Protein AF-A0A212LTV7-F1 (afdb_monomer_lite)

Foldseek 3Di:
DDFPDKDKDWQFQFEDEPVLLVLLVVLLPPLPDKDKKKKWFQDLQQAPPDPPPDGDIDIDDDSVSVNVVQVPHQDTAKMWMWMGDPQFWIWIWIFGLHVLGTIMIMTITDDHVSSVVSRCSNNVSRVVGHDVVLRCCNDPVNLCCLQPVVLLVVLLVVLVVVCVVPPDPVCCPDPCVVVSVVVSVVSSVVRSNVSNVVSSSVCSSVRTSYHYDDD

Structure (mmCIF, N/CA/C/O backbone):
data_AF-A0A212LTV7-F1
#
_entry.id   AF-A0A212LTV7-F1
#
loop_
_atom_site.group_PDB
_atom_site.id
_atom_site.type_symbol
_atom_site.label_atom_id
_atom_site.label_alt_id
_atom_site.label_comp_id
_atom_site.label_asym_id
_atom_site.label_entity_id
_atom_site.label_seq_id
_atom_site.pdbx_PDB_ins_code
_atom_site.Cartn_x
_atom_site.Cartn_y
_atom_site.Cartn_z
_atom_site.occupancy
_atom_site.B_iso_or_equiv
_atom_site.auth_seq_id
_atom_site.auth_comp_id
_atom_site.auth_asym_id
_atom_site.auth_atom_id
_atom_site.pdbx_PDB_model_num
ATOM 1 N N . MET A 1 1 ? -0.668 3.928 32.931 1.00 57.06 1 MET A N 1
ATOM 2 C CA . MET A 1 1 ? -0.602 2.454 32.861 1.00 57.06 1 MET A CA 1
ATOM 3 C C . MET A 1 1 ? 0.515 2.091 31.906 1.00 57.06 1 MET A C 1
ATOM 5 O O . MET A 1 1 ? 0.715 2.824 30.947 1.00 57.06 1 MET A O 1
ATOM 9 N N . GLU A 1 2 ? 1.276 1.044 32.201 1.00 68.75 2 GLU A N 1
ATOM 10 C CA . GLU A 1 2 ? 2.376 0.586 31.347 1.00 68.75 2 GLU A CA 1
ATOM 11 C C . GLU A 1 2 ? 1.817 -0.453 30.363 1.00 68.75 2 GLU A C 1
ATOM 13 O O . GLU A 1 2 ? 1.220 -1.444 30.784 1.00 68.75 2 GLU A O 1
ATOM 18 N N . TYR A 1 3 ? 1.912 -0.190 29.056 1.00 79.19 3 TYR A N 1
ATOM 19 C CA . TYR A 1 3 ? 1.497 -1.144 28.025 1.00 79.19 3 TYR A CA 1
ATOM 20 C C . TYR A 1 3 ? 2.644 -2.115 27.768 1.00 7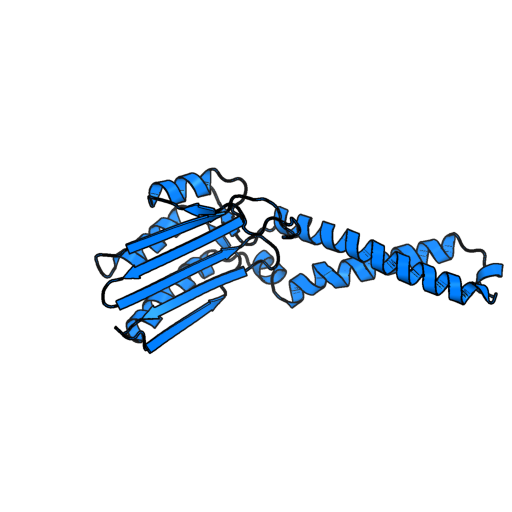9.19 3 TYR A C 1
ATOM 22 O O . TYR A 1 3 ? 3.615 -1.778 27.092 1.00 79.19 3 TYR A O 1
ATOM 30 N N . ASN A 1 4 ? 2.536 -3.312 28.338 1.00 86.38 4 ASN A N 1
ATOM 31 C CA . ASN A 1 4 ? 3.611 -4.304 28.316 1.00 86.38 4 ASN A CA 1
ATOM 32 C C . ASN A 1 4 ? 3.532 -5.250 27.110 1.00 86.38 4 ASN A C 1
ATOM 34 O O . ASN A 1 4 ? 4.498 -5.955 26.824 1.00 86.38 4 ASN A O 1
ATOM 38 N N . HIS A 1 5 ? 2.404 -5.253 26.394 1.00 94.31 5 HIS A N 1
ATOM 39 C CA . HIS A 1 5 ? 2.150 -6.165 25.284 1.00 94.31 5 HIS A CA 1
ATOM 40 C C . HIS A 1 5 ? 1.919 -5.392 23.987 1.00 94.31 5 HIS A C 1
ATOM 42 O O . HIS A 1 5 ? 1.187 -4.399 23.960 1.00 94.31 5 HIS A O 1
ATOM 48 N N . ILE A 1 6 ? 2.554 -5.858 22.911 1.00 95.62 6 ILE A N 1
ATOM 49 C CA . ILE A 1 6 ? 2.447 -5.282 21.573 1.00 95.62 6 ILE A CA 1
ATOM 50 C C . ILE A 1 6 ? 2.386 -6.384 20.523 1.00 95.62 6 ILE A C 1
ATOM 52 O O . ILE A 1 6 ? 3.284 -7.217 20.441 1.00 95.62 6 ILE A O 1
ATOM 56 N N . GLU A 1 7 ? 1.382 -6.302 19.661 1.00 96.62 7 GLU A N 1
ATOM 57 C CA . GLU A 1 7 ? 1.300 -7.074 18.428 1.00 96.62 7 GLU A CA 1
ATOM 58 C C . GLU A 1 7 ? 1.331 -6.142 17.220 1.00 96.62 7 GLU A C 1
ATOM 60 O O . GLU A 1 7 ? 0.745 -5.054 17.218 1.00 96.62 7 GLU A O 1
ATOM 65 N N . GLN A 1 8 ? 2.053 -6.539 16.172 1.00 96.44 8 GLN A N 1
ATOM 66 C CA . GLN A 1 8 ? 2.158 -5.734 14.957 1.00 96.44 8 GLN A CA 1
ATOM 67 C C . GLN A 1 8 ? 2.328 -6.580 13.702 1.00 96.44 8 GLN A C 1
ATOM 69 O O . GLN A 1 8 ? 3.083 -7.548 13.661 1.00 96.44 8 GLN A O 1
ATOM 74 N N . SER A 1 9 ? 1.687 -6.153 12.616 1.00 95.81 9 SER A N 1
ATOM 75 C CA . SER A 1 9 ? 1.820 -6.816 11.320 1.00 95.81 9 SER A CA 1
ATOM 76 C C . SER A 1 9 ? 1.577 -5.872 10.152 1.00 95.81 9 SER A C 1
ATOM 78 O O . SER A 1 9 ? 1.102 -4.741 10.294 1.00 95.81 9 SER A O 1
ATOM 80 N N . ARG A 1 10 ? 1.947 -6.347 8.962 1.00 94.06 10 ARG A N 1
ATOM 81 C CA . ARG A 1 10 ? 1.624 -5.689 7.702 1.00 94.06 10 ARG A CA 1
ATOM 82 C C . ARG A 1 10 ? 0.218 -6.085 7.278 1.00 94.06 10 ARG A C 1
ATOM 84 O O . ARG A 1 10 ? -0.087 -7.264 7.124 1.00 94.06 10 ARG A O 1
ATOM 91 N N . ILE A 1 11 ? -0.603 -5.084 7.009 1.00 95.44 11 ILE A N 1
ATOM 92 C CA . ILE A 1 11 ? -1.903 -5.273 6.366 1.00 95.44 11 ILE A CA 1
ATOM 93 C C . ILE A 1 11 ? -1.656 -5.560 4.872 1.00 95.44 11 ILE A C 1
ATOM 95 O O . ILE A 1 11 ? -0.702 -5.023 4.321 1.00 95.44 11 ILE A O 1
ATOM 99 N N . PRO A 1 12 ? -2.419 -6.429 4.186 1.00 95.12 12 PRO A N 1
ATOM 100 C CA . PRO A 1 12 ? -2.305 -6.588 2.734 1.00 95.12 12 PRO A CA 1
ATOM 101 C C . PRO A 1 12 ? -2.915 -5.409 1.959 1.00 95.12 12 PRO A C 1
ATOM 103 O O . PRO A 1 12 ? -3.731 -4.660 2.483 1.00 95.12 12 PRO A O 1
ATOM 106 N N . ALA A 1 13 ? -2.605 -5.301 0.663 1.00 94.94 13 ALA A N 1
ATOM 107 C CA . ALA A 1 13 ? -3.358 -4.404 -0.214 1.00 94.94 13 ALA A CA 1
ATOM 108 C C . ALA A 1 13 ? -4.827 -4.861 -0.267 1.00 94.94 13 ALA A C 1
ATOM 110 O O . ALA A 1 13 ? -5.097 -6.048 -0.493 1.00 94.94 13 ALA A O 1
ATOM 111 N N . CYS A 1 14 ? -5.776 -3.949 -0.067 1.00 94.06 14 CYS A N 1
ATOM 112 C CA . CYS A 1 14 ? -7.181 -4.292 0.148 1.00 94.06 14 CYS A CA 1
ATOM 113 C C . CYS A 1 14 ? -8.150 -3.239 -0.399 1.00 94.06 14 CYS A C 1
ATOM 115 O O . CYS A 1 14 ? -7.796 -2.090 -0.662 1.00 94.06 14 CYS A O 1
ATOM 117 N N . THR A 1 15 ? -9.413 -3.630 -0.553 1.00 92.75 15 THR A N 1
ATOM 118 C CA . THR A 1 15 ? -10.505 -2.683 -0.815 1.00 92.75 15 THR A CA 1
ATOM 119 C C . THR A 1 15 ? -11.121 -2.191 0.483 1.00 92.75 15 THR A C 1
ATOM 121 O O . THR A 1 15 ? -11.334 -2.972 1.408 1.00 92.75 15 THR A O 1
ATOM 124 N N . LEU A 1 16 ? -11.433 -0.902 0.521 1.00 93.31 16 LEU A N 1
ATOM 125 C CA . LEU A 1 16 ? -12.172 -0.263 1.599 1.00 93.31 16 LEU A CA 1
ATOM 126 C C . LEU A 1 16 ? -13.629 -0.115 1.160 1.00 93.31 16 LEU A C 1
ATOM 128 O O . LEU A 1 16 ? -13.894 0.274 0.027 1.00 93.31 16 LEU A O 1
ATOM 132 N N . ASP A 1 17 ? -14.572 -0.441 2.032 1.00 93.38 17 ASP A N 1
ATOM 133 C CA . ASP A 1 17 ? -16.004 -0.279 1.782 1.00 93.38 17 ASP A CA 1
ATOM 134 C C . ASP A 1 17 ? -16.722 0.060 3.092 1.00 93.38 17 ASP A C 1
ATOM 136 O O . ASP A 1 17 ? -16.145 -0.043 4.176 1.00 93.38 17 ASP A O 1
ATOM 140 N N . THR A 1 18 ? -17.994 0.457 3.015 1.00 93.44 18 THR A N 1
ATOM 141 C CA . THR A 1 18 ? -18.774 0.794 4.215 1.00 93.44 18 THR A CA 1
ATOM 142 C C . THR A 1 18 ? -18.833 -0.369 5.201 1.00 93.44 18 THR A C 1
ATOM 144 O O . THR A 1 18 ? -18.668 -0.152 6.395 1.00 93.44 18 THR A O 1
ATOM 147 N N . GLN A 1 19 ? -18.971 -1.607 4.723 1.00 94.12 19 GLN A N 1
ATOM 148 C CA . GLN A 1 19 ? -19.019 -2.780 5.593 1.00 94.12 19 GLN A CA 1
ATOM 149 C C . GLN A 1 19 ? -17.701 -2.983 6.365 1.00 94.12 19 GLN A C 1
ATOM 151 O O . GLN A 1 19 ? -17.716 -3.578 7.439 1.00 94.12 19 GLN A O 1
ATOM 156 N N . LEU A 1 20 ? -16.547 -2.545 5.845 1.00 94.69 20 LEU A N 1
ATOM 157 C CA . LEU A 1 20 ? -15.255 -2.636 6.533 1.00 94.69 20 LEU A CA 1
ATOM 158 C C . LEU A 1 20 ? -15.278 -1.719 7.736 1.00 94.69 20 LEU A C 1
ATOM 160 O O . LEU A 1 20 ? -15.023 -2.179 8.840 1.00 94.69 20 LEU A O 1
ATOM 164 N N . PHE A 1 21 ? -15.644 -0.459 7.514 1.00 94.44 21 PHE A N 1
ATOM 165 C CA . PHE A 1 21 ? -15.733 0.535 8.573 1.00 94.44 21 PHE A CA 1
ATOM 166 C C . PHE A 1 21 ? -16.815 0.172 9.594 1.00 94.44 21 PHE A C 1
ATOM 168 O O . PHE A 1 21 ? -16.566 0.249 10.788 1.00 94.44 21 PHE A O 1
ATOM 175 N N . THR A 1 22 ? -17.975 -0.334 9.175 1.00 94.62 22 THR A N 1
ATOM 176 C CA . THR A 1 22 ? -18.989 -0.820 10.126 1.00 94.62 22 THR A CA 1
ATOM 177 C C . THR A 1 22 ? -18.465 -1.974 10.985 1.00 94.62 22 THR A C 1
ATOM 179 O O . THR A 1 22 ? -18.698 -1.992 12.190 1.00 94.62 22 THR A O 1
ATOM 182 N N . LYS A 1 23 ? -17.724 -2.925 10.400 1.00 95.88 23 LYS A N 1
ATOM 183 C CA . LYS A 1 23 ? -17.132 -4.033 11.165 1.00 95.88 23 LYS A CA 1
ATOM 184 C C . LYS A 1 23 ? -15.997 -3.571 12.081 1.00 95.88 23 LYS A C 1
ATOM 186 O O . LYS A 1 23 ? -15.938 -4.023 13.216 1.00 95.88 23 LYS A O 1
ATOM 191 N N . LEU A 1 24 ? -15.142 -2.656 11.629 1.00 95.31 24 LEU A N 1
ATOM 192 C CA . LEU A 1 24 ? -14.103 -2.059 12.472 1.00 95.31 24 LEU A CA 1
ATOM 193 C C . LEU A 1 24 ? -14.720 -1.349 1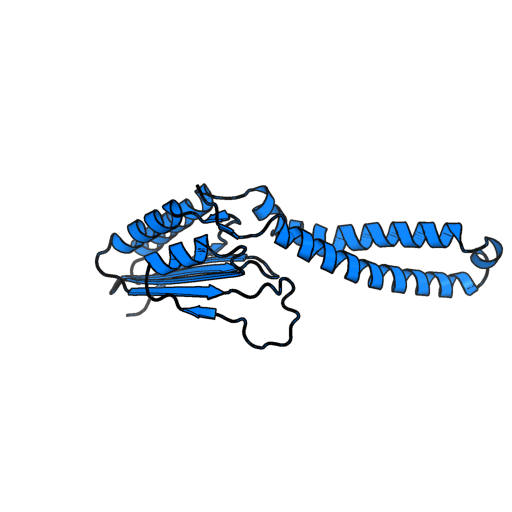3.678 1.00 95.31 24 LEU A C 1
ATOM 195 O O . LEU A 1 24 ? -14.333 -1.631 14.803 1.00 95.31 24 LEU A O 1
ATOM 199 N N . TRP A 1 25 ? -15.750 -0.530 13.452 1.00 95.06 25 TRP A N 1
ATOM 200 C CA . TRP A 1 25 ? -16.503 0.102 14.533 1.00 95.06 25 TRP A CA 1
ATOM 201 C C . TRP A 1 25 ? -17.048 -0.926 15.523 1.00 95.06 25 TRP A C 1
ATOM 203 O O . TRP A 1 25 ? -16.879 -0.765 16.726 1.00 95.06 25 TRP A O 1
ATOM 213 N N . SER A 1 26 ? -17.636 -2.020 15.018 1.00 95.00 26 SER A N 1
ATOM 214 C CA . SER A 1 26 ? -18.139 -3.082 15.889 1.00 95.00 26 SER A CA 1
ATOM 215 C C . SER A 1 26 ? -17.038 -3.698 16.752 1.00 95.00 26 SER A C 1
ATOM 217 O O . SER A 1 26 ? -17.280 -3.890 17.934 1.00 95.00 26 SER A O 1
ATOM 219 N N . VAL A 1 27 ? -15.835 -3.927 16.206 1.00 94.50 27 VAL A N 1
ATOM 220 C CA . VAL A 1 27 ? -14.673 -4.431 16.961 1.00 94.50 27 VAL A CA 1
ATOM 221 C C . VAL A 1 27 ? -14.264 -3.441 18.051 1.00 94.50 27 VAL A C 1
ATOM 223 O O . VAL A 1 27 ? -14.086 -3.849 19.192 1.00 94.50 27 VAL A O 1
ATOM 226 N N . PHE A 1 28 ? -14.175 -2.147 17.737 1.00 93.44 28 PHE A N 1
ATOM 227 C CA . PHE A 1 28 ? -13.774 -1.126 18.712 1.00 93.44 28 PHE A CA 1
ATOM 228 C C . PHE A 1 28 ? -14.797 -0.939 19.836 1.00 93.44 28 PHE A C 1
ATOM 230 O O . PHE A 1 28 ? -14.418 -0.725 20.979 1.00 93.44 28 PHE A O 1
ATOM 237 N N . SER A 1 29 ? -16.088 -1.079 19.526 1.00 93.25 29 SER A N 1
ATOM 238 C CA . SER A 1 29 ? -17.177 -0.907 20.496 1.00 93.25 29 SER A CA 1
ATOM 239 C C . SER A 1 29 ? -17.400 -2.091 21.443 1.00 93.25 29 SER A C 1
ATOM 241 O O . SER A 1 29 ? -18.223 -1.993 22.348 1.00 93.25 29 SER A O 1
ATOM 243 N N . GLN A 1 30 ? -16.724 -3.228 21.234 1.00 92.19 30 GLN A N 1
ATOM 244 C CA . GLN A 1 30 ? -16.964 -4.439 22.030 1.00 92.19 30 GLN A CA 1
ATOM 245 C C . GLN A 1 30 ? -16.632 -4.261 23.518 1.00 92.19 30 GLN A C 1
ATOM 247 O O . GLN A 1 30 ? -17.259 -4.909 24.352 1.00 92.19 30 GLN A O 1
ATOM 252 N N . ASP A 1 31 ? -15.680 -3.384 23.843 1.00 89.19 31 ASP A N 1
ATOM 253 C CA . ASP A 1 31 ? -15.193 -3.167 25.212 1.00 89.19 31 ASP A CA 1
ATOM 254 C C . ASP A 1 31 ? -15.837 -1.945 25.897 1.00 89.19 31 ASP A C 1
ATOM 256 O O . ASP A 1 31 ? -15.389 -1.520 26.959 1.00 89.19 31 ASP A O 1
ATOM 260 N N . GLY A 1 32 ? -16.903 -1.389 25.310 1.00 90.19 32 GLY A N 1
ATOM 261 C CA . GLY A 1 32 ? -17.614 -0.224 25.835 1.00 90.19 32 GLY A CA 1
ATOM 262 C C . GLY A 1 32 ? -17.149 1.086 25.203 1.00 90.19 32 GLY A C 1
ATOM 263 O O . GLY A 1 32 ? -17.108 1.207 23.977 1.00 90.19 32 GLY A O 1
ATOM 264 N N . ASP A 1 33 ? -16.861 2.080 26.042 1.00 90.69 33 ASP A N 1
ATOM 265 C CA . ASP A 1 33 ? -16.466 3.412 25.590 1.00 90.69 33 ASP A CA 1
ATOM 266 C C . ASP A 1 33 ? -15.042 3.400 25.022 1.00 90.69 33 ASP A C 1
ATOM 268 O O . ASP A 1 33 ? -14.134 2.784 25.575 1.00 90.69 33 ASP A O 1
ATOM 272 N N . PHE A 1 34 ? -14.833 4.122 23.924 1.00 94.06 34 PHE A N 1
ATOM 273 C CA . PHE A 1 34 ? -13.521 4.288 23.308 1.00 94.06 34 PHE A CA 1
ATOM 274 C C . PHE A 1 34 ? -13.381 5.684 22.708 1.00 94.06 34 PHE A C 1
ATOM 276 O O . PHE A 1 34 ? -14.353 6.309 22.277 1.00 94.06 34 PHE A O 1
ATOM 283 N N . LEU A 1 35 ? -12.143 6.161 22.648 1.00 94.00 35 LEU A N 1
ATOM 284 C CA . LEU A 1 35 ? -11.774 7.347 21.891 1.00 94.00 35 LEU A CA 1
ATOM 285 C C . LEU A 1 35 ? -11.171 6.905 20.567 1.00 94.00 35 LEU A C 1
ATOM 287 O O . LEU A 1 35 ? -10.451 5.912 20.494 1.00 94.00 35 LEU A O 1
ATOM 291 N N . TRP A 1 36 ? -11.448 7.640 19.500 1.00 95.44 36 TRP A N 1
ATOM 292 C CA . TRP A 1 36 ? -10.828 7.371 18.214 1.00 95.44 36 TRP A CA 1
ATOM 293 C C . TRP A 1 36 ? -10.468 8.668 17.508 1.00 95.44 36 TRP A C 1
ATOM 295 O O . TRP A 1 36 ? -11.065 9.721 17.724 1.00 95.44 36 TRP A O 1
ATOM 305 N N . HIS A 1 37 ? -9.464 8.569 16.654 1.00 95.25 37 HIS A N 1
ATOM 306 C CA . HIS A 1 37 ? -8.967 9.647 15.830 1.00 95.25 37 HIS A CA 1
ATOM 307 C C . HIS A 1 37 ? -8.628 9.076 14.461 1.00 95.25 37 HIS A C 1
ATOM 309 O O . HIS A 1 37 ? -7.912 8.076 14.368 1.00 95.25 37 HIS A O 1
ATOM 315 N N . ALA A 1 38 ? -9.119 9.704 13.394 1.00 95.50 38 ALA A N 1
ATOM 316 C CA . ALA A 1 38 ? -8.707 9.346 12.047 1.00 95.50 38 ALA A CA 1
ATOM 317 C C . ALA A 1 38 ? -8.184 10.546 11.280 1.00 95.50 38 ALA A C 1
ATOM 319 O O . ALA A 1 38 ? -8.672 11.670 11.408 1.00 95.50 38 ALA A O 1
ATOM 320 N N . THR A 1 39 ? -7.220 10.254 10.419 1.00 93.50 39 THR A N 1
ATOM 321 C CA . THR A 1 39 ? -6.687 11.200 9.461 1.00 93.50 39 THR A CA 1
ATOM 322 C C . THR A 1 39 ? -6.671 10.601 8.067 1.00 93.50 39 THR A C 1
ATOM 324 O O . THR A 1 39 ? -6.410 9.408 7.879 1.00 93.50 39 THR A O 1
ATOM 327 N N . ILE A 1 40 ? -6.961 11.435 7.073 1.00 90.75 40 ILE A N 1
ATOM 328 C CA . ILE A 1 40 ? -6.965 11.053 5.664 1.00 90.75 40 ILE A CA 1
ATOM 329 C C . ILE A 1 40 ? -6.106 12.030 4.863 1.00 90.75 40 ILE A C 1
ATOM 331 O O . ILE A 1 40 ? -6.127 13.233 5.111 1.00 90.75 40 ILE A O 1
ATOM 335 N N . GLY A 1 41 ? -5.296 11.515 3.939 1.00 86.75 41 GLY A N 1
ATOM 336 C CA . GLY A 1 41 ? -4.471 12.342 3.055 1.00 86.75 41 GLY A CA 1
ATOM 337 C C . GLY A 1 41 ? -5.017 12.386 1.636 1.00 86.75 41 GLY A C 1
ATOM 338 O O . GLY A 1 41 ? -5.474 11.362 1.120 1.00 86.75 41 GLY A O 1
ATOM 339 N N . GLU A 1 42 ? -4.934 13.574 1.034 1.00 77.06 42 GLU A N 1
ATOM 340 C CA . GLU A 1 42 ? -5.645 13.942 -0.200 1.00 77.06 42 GLU A CA 1
ATOM 341 C C . GLU A 1 42 ? -4.715 14.355 -1.375 1.00 77.06 42 GLU A C 1
ATOM 343 O O . GLU A 1 42 ? -5.209 14.848 -2.388 1.00 77.06 42 GLU A O 1
ATOM 348 N N . ASN A 1 43 ? -3.384 14.200 -1.257 1.00 71.69 43 ASN A N 1
ATOM 349 C CA . ASN A 1 43 ? -2.405 14.647 -2.268 1.00 71.69 43 ASN A CA 1
ATOM 350 C C . ASN A 1 43 ? -1.788 13.522 -3.133 1.00 71.69 43 ASN A C 1
ATOM 352 O O . ASN A 1 43 ? -0.999 12.700 -2.648 1.00 71.69 43 ASN A O 1
ATOM 356 N N . ASP A 1 44 ? -2.034 13.614 -4.443 1.00 70.31 44 ASP A N 1
ATOM 357 C CA . ASP A 1 44 ? -1.722 12.639 -5.501 1.00 70.31 44 ASP A CA 1
ATOM 358 C C . ASP A 1 44 ? -0.230 12.581 -5.915 1.00 70.31 44 ASP A C 1
ATOM 360 O O . ASP A 1 44 ? 0.116 12.019 -6.955 1.00 70.31 44 ASP A O 1
ATOM 364 N N . ASP A 1 45 ? 0.705 13.131 -5.125 1.00 75.94 45 ASP A N 1
ATOM 365 C CA . ASP A 1 45 ? 2.135 12.898 -5.374 1.00 75.94 45 ASP A CA 1
ATOM 366 C C . ASP A 1 45 ? 2.507 11.449 -5.027 1.00 75.94 45 ASP A C 1
ATOM 368 O O . ASP A 1 45 ? 2.875 11.106 -3.903 1.00 75.94 45 ASP A O 1
ATOM 372 N N . LEU A 1 46 ? 2.427 10.563 -6.011 1.00 77.88 46 LEU A N 1
ATOM 373 C CA . LEU A 1 46 ? 2.652 9.128 -5.825 1.00 77.88 46 LEU A CA 1
ATOM 374 C C . LEU A 1 46 ? 4.107 8.772 -5.559 1.00 77.88 46 LEU A C 1
ATOM 376 O O . LEU A 1 46 ? 4.389 7.774 -4.890 1.00 77.88 46 LEU A O 1
ATOM 380 N N . LEU A 1 47 ? 5.020 9.580 -6.094 1.00 75.12 47 LEU A N 1
ATOM 381 C CA . LEU A 1 47 ? 6.454 9.355 -5.990 1.00 75.12 47 LEU A CA 1
ATOM 382 C C . LEU A 1 47 ? 7.044 9.995 -4.730 1.00 75.12 47 LEU A C 1
ATOM 384 O O . LEU A 1 47 ? 8.172 9.656 -4.384 1.00 75.12 47 LEU A O 1
ATOM 388 N N . GLY A 1 48 ? 6.298 10.878 -4.054 1.00 63.78 48 GLY A N 1
ATOM 389 C CA . GLY A 1 48 ? 6.771 11.597 -2.869 1.00 63.78 48 GLY A CA 1
ATOM 390 C C . GLY A 1 48 ? 7.973 12.484 -3.177 1.00 63.78 48 GLY A C 1
ATOM 391 O O . GLY A 1 48 ? 8.895 12.558 -2.372 1.00 63.78 48 GLY A O 1
ATOM 392 N N . LYS A 1 49 ? 8.001 13.065 -4.381 1.00 57.72 49 LYS A N 1
ATOM 393 C CA . LYS A 1 49 ? 9.119 13.867 -4.892 1.00 57.72 49 LYS A CA 1
ATOM 394 C C . LYS A 1 49 ? 8.881 15.370 -4.802 1.00 57.72 49 LYS A C 1
ATOM 396 O O . LYS A 1 49 ? 9.793 16.118 -5.140 1.00 57.72 49 LYS A O 1
ATOM 401 N N . GLN A 1 50 ? 7.700 15.828 -4.395 1.00 55.41 50 GLN A N 1
ATOM 402 C CA . GLN A 1 50 ? 7.499 17.243 -4.118 1.00 55.41 50 GLN A CA 1
ATOM 403 C C . GLN A 1 50 ? 8.075 17.601 -2.747 1.00 55.41 50 GLN A C 1
ATOM 405 O O . GLN A 1 50 ? 7.801 16.942 -1.751 1.00 55.41 50 GLN A O 1
ATOM 410 N N . GLU A 1 51 ? 8.862 18.677 -2.734 1.00 50.06 51 GLU A N 1
ATOM 411 C CA . GLU A 1 51 ? 9.587 19.295 -1.610 1.00 50.06 51 GLU A CA 1
ATOM 412 C C . GLU A 1 51 ? 8.682 19.813 -0.469 1.00 50.06 51 GLU A C 1
ATOM 414 O O . GLU A 1 51 ? 9.130 20.576 0.381 1.00 50.06 51 GLU A O 1
ATOM 419 N N . GLN A 1 52 ? 7.400 19.440 -0.437 1.00 54.16 52 GLN A N 1
ATOM 420 C CA . GLN A 1 52 ? 6.495 19.806 0.647 1.00 54.16 52 GLN A CA 1
ATOM 421 C C . GLN A 1 52 ? 6.752 18.883 1.840 1.00 54.16 52 GLN A C 1
ATOM 423 O O . GLN A 1 52 ? 6.482 17.684 1.778 1.00 54.16 52 GLN A O 1
ATOM 428 N N . GLU A 1 53 ? 7.287 19.464 2.915 1.00 57.16 53 GLU A N 1
ATOM 429 C CA . GLU A 1 53 ? 7.699 18.766 4.139 1.00 57.16 53 GLU A CA 1
ATOM 430 C C . GLU A 1 53 ? 6.563 17.968 4.804 1.00 57.16 53 GLU A C 1
ATOM 432 O O . GLU A 1 53 ? 6.846 16.986 5.486 1.00 57.16 53 GLU A O 1
ATOM 437 N N . GLU A 1 54 ? 5.287 18.280 4.536 1.00 64.56 54 GLU A N 1
ATOM 438 C CA . GLU A 1 54 ? 4.142 17.498 5.017 1.00 64.56 54 GLU A CA 1
ATOM 439 C C . GLU A 1 54 ? 3.016 17.430 3.968 1.00 64.56 54 GLU A C 1
ATOM 441 O O . GLU A 1 54 ? 2.573 18.443 3.423 1.00 64.56 54 GLU A O 1
ATOM 446 N N . ARG A 1 55 ? 2.526 16.215 3.667 1.00 73.00 55 ARG A N 1
ATOM 447 C CA . ARG A 1 55 ? 1.343 16.024 2.806 1.00 73.00 55 ARG A CA 1
ATOM 448 C C . ARG A 1 55 ? 0.112 16.594 3.515 1.00 73.00 55 ARG A C 1
ATOM 450 O O . ARG A 1 55 ? -0.009 16.360 4.712 1.00 73.00 55 ARG A O 1
ATOM 457 N N . PRO A 1 56 ? -0.839 17.242 2.817 1.00 78.56 56 PRO A N 1
ATOM 458 C CA . PRO A 1 56 ? -2.057 17.725 3.453 1.00 78.56 56 PRO A CA 1
ATOM 459 C C . PRO A 1 56 ? -2.820 16.552 4.068 1.00 78.56 56 PRO A C 1
ATOM 461 O O . PRO A 1 56 ? -3.132 15.557 3.402 1.00 78.56 56 PRO A O 1
ATOM 464 N N . ILE A 1 57 ? -3.081 16.683 5.363 1.00 85.31 57 ILE A N 1
ATOM 465 C CA . ILE A 1 57 ? -3.813 15.720 6.169 1.00 85.31 57 ILE A CA 1
ATOM 466 C C . ILE A 1 57 ? -5.084 16.401 6.648 1.00 85.31 57 ILE A C 1
ATOM 468 O O . ILE A 1 57 ? -5.038 17.497 7.205 1.00 85.31 5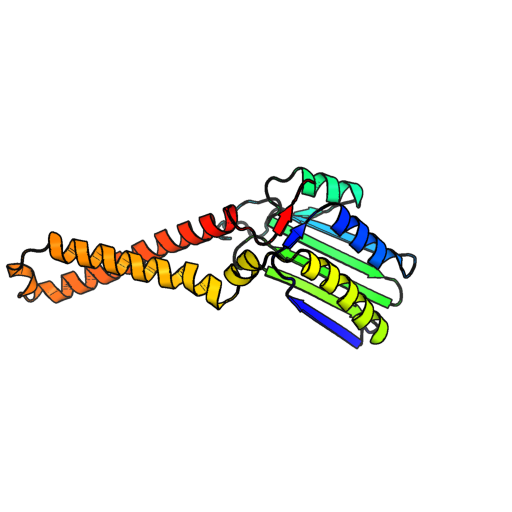7 ILE A O 1
ATOM 472 N N . ARG A 1 58 ? -6.216 15.735 6.459 1.00 89.19 58 ARG A N 1
ATOM 473 C CA . ARG A 1 58 ? -7.485 16.126 7.053 1.00 89.19 58 ARG A CA 1
ATOM 474 C C . ARG A 1 58 ? -7.766 15.237 8.255 1.00 89.19 58 ARG A C 1
ATOM 476 O O . ARG A 1 58 ? -7.843 14.014 8.120 1.00 89.19 58 ARG A O 1
ATOM 483 N N . THR A 1 59 ? -7.936 15.859 9.413 1.00 92.12 59 THR A N 1
ATOM 484 C CA . THR A 1 59 ? -8.503 15.204 10.595 1.00 92.12 59 THR A CA 1
ATOM 485 C C . THR A 1 59 ? -9.996 15.005 10.388 1.00 92.12 59 THR A C 1
ATOM 487 O O . THR A 1 59 ? -10.674 15.894 9.878 1.00 92.12 59 THR A O 1
ATOM 490 N N . ILE A 1 60 ? -10.494 13.833 10.764 1.00 93.25 60 ILE A N 1
ATOM 491 C CA . ILE A 1 60 ? -11.905 13.484 10.658 1.00 93.25 60 ILE A CA 1
ATOM 492 C C . ILE A 1 60 ? -12.568 13.600 12.028 1.00 93.25 60 ILE A C 1
ATOM 494 O O . ILE A 1 60 ? -12.045 13.080 13.013 1.00 93.25 60 ILE A O 1
ATOM 498 N N . GLU A 1 61 ? -13.724 14.259 12.074 1.00 88.31 61 GLU A N 1
ATOM 499 C CA . GLU A 1 61 ? -14.437 14.576 13.315 1.00 88.31 61 GLU A CA 1
ATOM 500 C C . GLU A 1 61 ? -15.527 13.546 13.648 1.00 88.31 61 GLU A C 1
ATOM 502 O O . GLU A 1 61 ? -15.920 13.411 14.805 1.00 88.31 61 GLU A O 1
ATOM 507 N N . SER A 1 62 ? -16.019 12.794 12.655 1.00 92.88 62 SER A N 1
ATOM 508 C CA . SER A 1 62 ? -17.050 11.762 12.854 1.00 92.88 62 SER A CA 1
ATOM 509 C C . SER A 1 62 ? -16.867 10.530 11.964 1.00 92.88 62 SER A C 1
ATOM 511 O O . SER A 1 62 ? -16.249 10.577 10.897 1.00 92.88 62 SER A O 1
ATOM 513 N N . TRP A 1 63 ? -17.419 9.392 12.389 1.00 92.56 63 TRP A N 1
ATOM 514 C CA . TRP A 1 63 ? -17.278 8.132 11.654 1.00 92.56 63 TRP A CA 1
ATOM 515 C C . TRP A 1 63 ? -18.031 8.174 10.318 1.00 92.56 63 TRP A C 1
ATOM 517 O O . TRP A 1 63 ? -17.573 7.661 9.293 1.00 92.56 63 TRP A O 1
ATOM 527 N N . GLU A 1 64 ? -19.174 8.854 10.306 1.00 93.31 64 GLU A N 1
ATOM 528 C CA . GLU A 1 64 ? -19.972 9.123 9.118 1.00 93.31 64 GLU A CA 1
ATOM 529 C C . GLU A 1 64 ? -19.204 10.001 8.129 1.00 93.31 64 GLU A C 1
ATOM 531 O O . GLU A 1 64 ? -19.218 9.725 6.926 1.00 93.31 64 GLU A O 1
ATOM 536 N N . GLU A 1 65 ? -18.495 11.022 8.625 1.00 93.00 65 GLU A N 1
ATOM 537 C CA . GLU A 1 65 ? -17.619 11.854 7.804 1.00 93.00 65 GLU A CA 1
ATOM 538 C C . GLU A 1 65 ? -16.489 11.025 7.189 1.00 93.00 65 GLU A C 1
ATOM 540 O O . GLU A 1 65 ? -16.269 11.138 5.984 1.00 93.00 65 GLU A O 1
ATOM 545 N N . LEU A 1 66 ? -15.836 10.136 7.951 1.00 92.06 66 LEU A N 1
ATOM 546 C CA . LEU A 1 66 ? -14.773 9.263 7.431 1.00 92.06 66 LEU A CA 1
ATOM 547 C C . LEU A 1 66 ? -15.256 8.475 6.210 1.00 92.06 66 LEU A C 1
ATOM 549 O O . LEU A 1 66 ? -14.621 8.473 5.153 1.00 92.06 66 LEU A O 1
ATOM 553 N N . ILE A 1 67 ? -16.415 7.829 6.346 1.00 92.50 67 ILE A N 1
ATOM 554 C CA . ILE A 1 67 ? -17.027 7.034 5.280 1.00 92.50 67 ILE A CA 1
ATOM 555 C C . ILE A 1 67 ? -17.439 7.932 4.106 1.00 92.50 67 ILE A C 1
ATOM 557 O O . ILE A 1 67 ? -17.251 7.555 2.948 1.00 92.50 67 ILE A O 1
ATOM 561 N N . ALA A 1 68 ? -18.008 9.108 4.375 1.00 91.38 68 ALA A N 1
ATOM 562 C CA . ALA A 1 68 ? -18.454 10.035 3.340 1.00 91.38 68 ALA A CA 1
ATOM 563 C C . ALA A 1 68 ? -17.284 10.614 2.531 1.00 91.38 68 ALA A C 1
ATOM 565 O O . ALA A 1 68 ? -17.379 10.699 1.305 1.00 91.38 68 ALA A O 1
ATOM 566 N N . VAL A 1 69 ? -16.186 10.983 3.193 1.00 90.44 69 VAL A N 1
ATOM 567 C CA . VAL A 1 69 ? -14.964 11.468 2.545 1.00 90.44 69 VAL A CA 1
ATOM 568 C C . VAL A 1 69 ? -14.341 10.338 1.731 1.00 90.44 69 VAL A C 1
ATOM 570 O O . VAL A 1 69 ? -14.162 10.492 0.524 1.00 90.44 69 VAL A O 1
ATOM 573 N N . ALA A 1 70 ? -14.143 9.159 2.327 1.00 88.81 70 ALA A N 1
ATOM 574 C CA . ALA A 1 70 ? -13.561 8.009 1.638 1.00 88.81 70 ALA A CA 1
ATOM 575 C C . ALA A 1 70 ? -14.359 7.581 0.386 1.00 88.81 70 ALA A C 1
ATOM 577 O O . ALA A 1 70 ? -13.763 7.161 -0.604 1.00 88.81 70 ALA A O 1
ATOM 578 N N . LYS A 1 71 ? -15.693 7.740 0.392 1.00 89.62 71 LYS A N 1
ATOM 579 C CA . LYS A 1 71 ? -16.567 7.519 -0.778 1.00 89.62 71 LYS A CA 1
ATOM 580 C C . LYS A 1 71 ? -16.362 8.528 -1.904 1.00 89.62 71 LYS A C 1
ATOM 582 O O . LYS A 1 71 ? -16.499 8.165 -3.070 1.00 89.62 71 LYS A O 1
ATOM 587 N N . LYS A 1 72 ? -16.140 9.798 -1.560 1.00 88.38 72 LYS A N 1
ATOM 588 C CA . LYS A 1 72 ? -16.031 10.904 -2.525 1.00 88.38 72 LYS A CA 1
ATOM 589 C C . LYS A 1 72 ? -14.642 10.998 -3.145 1.00 88.38 72 LYS A C 1
ATOM 591 O O . LYS A 1 72 ? -14.505 11.549 -4.234 1.00 88.38 72 LYS A O 1
ATOM 596 N N . MET A 1 73 ? -13.626 10.481 -2.461 1.00 83.50 73 MET A N 1
ATOM 597 C CA . MET A 1 73 ? -12.255 10.558 -2.936 1.00 83.50 73 MET A CA 1
ATOM 598 C C . MET A 1 73 ? -12.032 9.628 -4.137 1.00 83.50 73 MET A C 1
ATOM 600 O O . MET A 1 73 ? -12.285 8.424 -4.035 1.00 83.50 73 MET A O 1
ATOM 604 N N . PRO A 1 74 ? -11.500 10.140 -5.264 1.00 76.62 74 PRO A N 1
ATOM 605 C CA . PRO A 1 74 ? -11.118 9.287 -6.390 1.00 76.62 74 PRO A CA 1
ATOM 606 C C . PRO A 1 74 ? -10.006 8.308 -5.986 1.00 76.62 74 PRO A C 1
ATOM 608 O O . PRO A 1 74 ? -9.930 7.186 -6.495 1.00 76.62 74 PRO A O 1
ATOM 611 N N . ARG A 1 75 ? -9.165 8.735 -5.038 1.00 79.88 75 ARG A N 1
ATOM 612 C CA . ARG A 1 75 ? -8.045 7.998 -4.473 1.00 79.88 75 ARG A CA 1
ATOM 613 C C . ARG A 1 75 ? -7.788 8.477 -3.047 1.00 79.88 75 ARG A C 1
ATOM 615 O O . ARG A 1 75 ? -7.860 9.667 -2.788 1.00 79.88 75 ARG A O 1
ATOM 622 N N . ILE A 1 76 ? -7.481 7.543 -2.152 1.00 88.12 76 ILE A N 1
ATOM 623 C CA . ILE A 1 76 ? -7.078 7.820 -0.768 1.00 88.12 76 ILE A CA 1
ATOM 624 C C . ILE A 1 76 ? -5.565 7.635 -0.698 1.00 88.12 76 ILE A C 1
ATOM 626 O O . ILE A 1 76 ? -5.104 6.525 -0.968 1.00 88.12 76 ILE A O 1
ATOM 630 N N . ASP A 1 77 ? -4.792 8.663 -0.351 1.00 88.00 77 ASP A N 1
ATOM 631 C CA . ASP A 1 77 ? -3.323 8.552 -0.330 1.00 88.00 77 ASP A CA 1
ATOM 632 C C . ASP A 1 77 ? -2.793 7.994 0.972 1.00 88.00 77 ASP A C 1
ATOM 634 O O . ASP A 1 77 ? -1.827 7.232 0.980 1.00 88.00 77 ASP A O 1
ATOM 638 N N . GLN A 1 78 ? -3.451 8.333 2.070 1.00 91.25 78 GLN A N 1
ATOM 639 C CA . GLN A 1 78 ? -3.222 7.705 3.356 1.00 91.25 78 GLN A CA 1
ATOM 640 C C . GLN A 1 78 ? -4.492 7.699 4.182 1.00 91.25 78 GLN A C 1
ATOM 642 O O . GLN A 1 78 ? -5.333 8.584 4.047 1.00 91.25 78 GLN A O 1
ATOM 647 N N . LEU A 1 79 ? -4.597 6.695 5.038 1.00 93.88 79 LEU A N 1
ATOM 648 C CA . LEU A 1 79 ? -5.608 6.583 6.069 1.00 93.88 79 LEU A CA 1
ATOM 649 C C . LEU A 1 79 ? -4.912 6.103 7.335 1.00 93.88 79 LEU A C 1
ATOM 651 O O . LEU A 1 79 ? -4.362 4.999 7.346 1.00 93.88 79 LEU A O 1
ATOM 655 N N . THR A 1 80 ? -4.964 6.913 8.383 1.00 95.25 80 THR A N 1
ATOM 656 C CA . THR A 1 80 ? -4.538 6.515 9.722 1.00 95.25 80 THR A CA 1
ATOM 657 C C . THR A 1 80 ? -5.748 6.528 10.633 1.00 95.25 80 THR A C 1
ATOM 659 O O . THR A 1 80 ? -6.548 7.459 10.596 1.00 95.25 80 THR A O 1
ATOM 662 N N . LEU A 1 81 ? -5.888 5.486 11.437 1.00 96.62 81 LEU A N 1
ATOM 663 C CA . LEU A 1 81 ? -6.921 5.345 12.442 1.00 96.62 81 LEU A CA 1
ATOM 664 C C . LEU A 1 81 ? -6.258 4.902 13.739 1.00 96.62 81 LEU A C 1
ATOM 666 O O . LEU A 1 81 ? -5.614 3.855 13.774 1.00 96.62 81 LEU A O 1
ATOM 670 N N . THR A 1 82 ? -6.444 5.688 14.787 1.00 96.75 82 THR A N 1
ATOM 671 C CA . THR A 1 82 ? -5.989 5.387 16.140 1.00 96.75 82 THR A CA 1
ATOM 672 C C . THR A 1 82 ? -7.212 5.280 17.032 1.00 96.75 82 THR A C 1
ATOM 674 O O . THR A 1 82 ? -8.072 6.155 17.004 1.00 96.75 82 THR A O 1
ATOM 677 N N . VAL A 1 83 ? -7.297 4.210 17.809 1.00 96.38 83 VAL A N 1
ATOM 678 C CA . VAL A 1 83 ? -8.377 3.948 18.759 1.00 96.38 83 VAL A CA 1
ATOM 679 C C . VAL A 1 83 ? -7.748 3.694 20.115 1.00 96.38 83 VAL A C 1
ATOM 681 O O . VAL A 1 83 ? -6.829 2.889 20.216 1.00 96.38 83 VAL A O 1
ATOM 684 N N . GLU A 1 84 ? -8.237 4.362 21.144 1.00 95.81 84 GLU A N 1
ATOM 685 C CA . GLU A 1 84 ? -7.840 4.178 22.531 1.00 95.81 84 GLU A CA 1
ATOM 686 C C . GLU A 1 84 ? -9.038 3.650 23.319 1.00 95.81 84 GLU A C 1
ATOM 688 O O . GLU A 1 84 ? -10.097 4.278 23.366 1.00 95.81 84 GLU A O 1
ATOM 693 N N . VAL A 1 85 ? -8.859 2.479 23.922 1.00 94.31 85 VAL A N 1
ATOM 694 C CA . VAL A 1 85 ? -9.835 1.854 24.811 1.00 94.31 85 VAL A CA 1
ATOM 695 C C . VAL A 1 85 ? -9.329 2.049 26.242 1.00 94.31 85 VAL A C 1
ATOM 697 O O . VAL A 1 85 ? -8.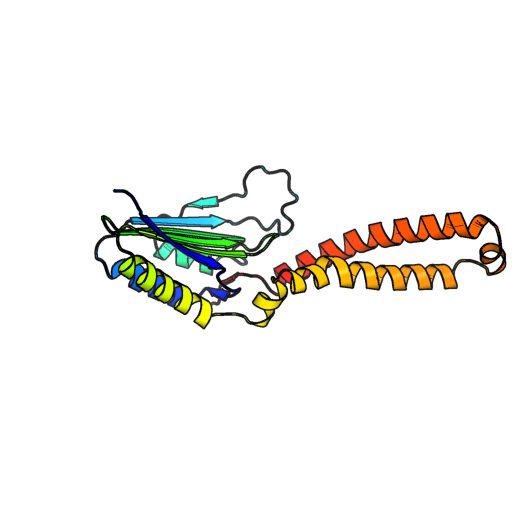251 1.531 26.568 1.00 94.31 85 VAL A O 1
ATOM 700 N N . PRO A 1 86 ? -10.058 2.798 27.093 1.00 92.62 86 PRO A N 1
ATOM 701 C CA . PRO A 1 86 ? -9.648 3.082 28.461 1.00 92.62 86 PRO A CA 1
ATOM 702 C C . PRO A 1 86 ? -9.281 1.810 29.222 1.00 92.62 86 PRO A C 1
ATOM 704 O O . PRO A 1 86 ? -9.953 0.790 29.109 1.00 92.62 86 PRO A O 1
ATOM 707 N N . GLU A 1 87 ? -8.190 1.876 29.985 1.00 89.94 87 GLU A N 1
ATOM 708 C CA . GLU A 1 87 ? -7.682 0.784 30.835 1.00 89.94 87 GLU A CA 1
ATOM 709 C C . GLU A 1 87 ? -7.235 -0.493 30.097 1.00 89.94 87 GLU A C 1
ATOM 711 O O . GLU A 1 87 ? -6.643 -1.378 30.713 1.00 89.94 87 GLU A O 1
ATOM 716 N N . LYS A 1 88 ? -7.447 -0.581 28.777 1.00 92.25 88 LYS A N 1
ATOM 717 C CA . LYS A 1 88 ? -7.088 -1.740 27.954 1.00 92.25 88 LYS A CA 1
ATOM 718 C C . LYS A 1 88 ? -5.875 -1.472 27.078 1.00 92.25 88 LYS A C 1
ATOM 720 O O . LYS A 1 88 ? -4.867 -2.173 27.209 1.00 92.25 88 LYS A O 1
ATOM 725 N N . GLY A 1 89 ? -5.944 -0.464 26.206 1.00 93.94 89 GLY A N 1
ATOM 726 C CA . GLY A 1 89 ? -4.875 -0.217 25.246 1.00 93.94 89 GLY A CA 1
ATOM 727 C C . GLY A 1 89 ? -5.249 0.640 24.042 1.00 93.94 89 GLY A C 1
ATOM 728 O O . GLY A 1 89 ? -6.234 1.373 24.031 1.00 93.94 89 GLY A O 1
ATOM 729 N N . THR A 1 90 ? -4.428 0.542 23.001 1.00 96.00 90 THR A N 1
ATOM 730 C CA . THR A 1 90 ? -4.504 1.344 21.781 1.00 96.00 90 THR A CA 1
ATOM 731 C C . THR A 1 90 ? -4.382 0.457 20.544 1.00 96.00 90 THR A C 1
ATOM 733 O O . THR A 1 90 ? -3.551 -0.448 20.489 1.00 96.00 90 THR A O 1
ATOM 736 N N . ILE A 1 91 ? -5.185 0.745 19.524 1.00 97.31 91 ILE A N 1
ATOM 737 C CA . ILE A 1 91 ? -5.146 0.121 18.201 1.00 97.31 91 ILE A CA 1
ATOM 738 C C . ILE A 1 91 ? -4.779 1.207 17.192 1.00 97.31 91 ILE A C 1
ATOM 740 O O . ILE A 1 91 ? -5.443 2.236 17.117 1.00 97.31 91 ILE A O 1
ATOM 744 N N . ALA A 1 92 ? -3.744 0.979 16.392 1.00 97.50 92 ALA A N 1
ATOM 745 C CA . ALA A 1 92 ? -3.313 1.881 15.334 1.00 97.50 92 ALA A CA 1
ATOM 746 C C . ALA A 1 92 ? -3.277 1.153 13.986 1.00 97.50 92 ALA A C 1
ATOM 748 O O . ALA A 1 92 ? -2.581 0.152 13.803 1.00 97.50 92 ALA A O 1
ATOM 749 N N . ILE A 1 93 ? -4.013 1.685 13.017 1.00 97.81 93 ILE A N 1
ATOM 750 C CA . ILE A 1 93 ? -4.065 1.222 11.632 1.00 97.81 93 ILE A CA 1
ATOM 751 C C . ILE A 1 93 ? -3.546 2.351 10.752 1.00 97.81 93 ILE A C 1
ATOM 753 O O . ILE A 1 93 ? -4.067 3.457 10.798 1.00 97.81 93 ILE A O 1
ATOM 757 N N . ALA A 1 94 ? -2.551 2.070 9.916 1.00 96.44 94 ALA A N 1
ATOM 758 C CA . ALA A 1 94 ? -2.010 3.031 8.961 1.00 96.44 94 ALA A CA 1
ATOM 759 C C . ALA A 1 94 ? -1.915 2.397 7.575 1.00 96.44 94 ALA A C 1
ATOM 761 O O . ALA A 1 94 ? -1.305 1.342 7.405 1.00 96.44 94 ALA A O 1
ATOM 762 N N . LEU A 1 95 ? -2.496 3.042 6.571 1.00 94.75 95 LEU A N 1
ATOM 763 C CA . LEU A 1 95 ? -2.509 2.608 5.177 1.00 94.75 95 LEU A CA 1
ATOM 764 C C . LEU A 1 95 ? -1.996 3.751 4.306 1.00 94.75 95 LEU A C 1
ATOM 766 O O . LEU A 1 95 ? -2.416 4.887 4.497 1.00 94.75 95 LEU A O 1
ATOM 770 N N . LYS A 1 96 ? -1.119 3.459 3.341 1.00 91.88 96 LYS A N 1
ATOM 771 C CA . LYS A 1 96 ? -0.585 4.455 2.405 1.00 91.88 96 LYS A CA 1
ATOM 772 C C . LYS A 1 96 ? -0.478 3.958 0.967 1.00 91.88 96 LYS A C 1
ATOM 774 O O . LYS A 1 96 ? -0.125 2.810 0.695 1.00 91.88 96 LYS A O 1
ATOM 779 N N . ASN A 1 97 ? -0.724 4.890 0.059 1.00 90.38 97 ASN A N 1
ATOM 780 C CA . ASN A 1 97 ? -0.867 4.742 -1.384 1.00 90.38 97 ASN A CA 1
ATOM 781 C C . ASN A 1 97 ? 0.175 5.570 -2.160 1.00 90.38 97 ASN A C 1
ATOM 783 O O . ASN A 1 97 ? -0.050 5.912 -3.320 1.00 90.38 97 ASN A O 1
ATOM 787 N N . PHE A 1 98 ? 1.310 5.873 -1.529 1.00 87.25 98 PHE A N 1
ATOM 788 C CA . PHE A 1 98 ? 2.487 6.542 -2.097 1.00 87.25 98 PHE A CA 1
ATOM 789 C C . PHE A 1 98 ? 3.751 5.712 -1.833 1.00 87.25 98 PHE A C 1
ATOM 791 O O . PHE A 1 98 ? 3.731 4.831 -0.973 1.00 87.25 98 PHE A O 1
ATOM 798 N N . VAL A 1 99 ? 4.834 5.927 -2.586 1.00 83.94 99 VAL A N 1
ATOM 799 C CA . VAL A 1 99 ? 6.061 5.120 -2.453 1.00 83.94 99 VAL A CA 1
ATOM 800 C C . VAL A 1 99 ? 6.764 5.377 -1.108 1.00 83.94 99 VAL A C 1
ATOM 802 O O . VAL A 1 99 ? 6.974 6.532 -0.746 1.00 83.94 99 VAL A O 1
ATOM 805 N N . PRO A 1 100 ? 7.193 4.325 -0.379 1.00 86.69 100 PRO A N 1
ATOM 806 C CA . PRO A 1 100 ? 6.833 2.916 -0.576 1.00 86.69 100 PRO A CA 1
ATOM 807 C C . PRO A 1 100 ? 5.408 2.644 -0.072 1.00 86.69 100 PRO A C 1
ATOM 809 O O . PRO A 1 100 ? 5.091 3.029 1.051 1.00 86.69 100 PRO A O 1
ATOM 812 N N . CYS A 1 101 ? 4.562 1.968 -0.857 1.00 89.75 101 CYS A N 1
ATOM 813 C CA . CYS A 1 101 ? 3.188 1.643 -0.444 1.00 89.75 101 CYS A CA 1
ATOM 814 C C . CYS A 1 101 ? 3.188 0.617 0.696 1.00 89.75 101 CYS A C 1
ATOM 816 O O . CYS A 1 101 ? 3.978 -0.329 0.675 1.00 89.75 101 CYS A O 1
ATOM 818 N N . SER A 1 102 ? 2.311 0.779 1.689 1.00 92.06 102 SER A N 1
ATOM 819 C CA . SER A 1 102 ? 2.229 -0.161 2.810 1.00 92.06 102 SER A CA 1
ATOM 820 C C . SER A 1 102 ? 0.956 -0.013 3.632 1.00 92.06 102 SER A C 1
ATOM 822 O O . SER A 1 102 ? 0.320 1.036 3.642 1.00 92.06 102 SER A O 1
ATOM 824 N N . GLY A 1 103 ? 0.677 -1.042 4.424 1.00 95.12 103 GLY A N 1
ATOM 825 C CA . GLY A 1 103 ? -0.311 -1.052 5.484 1.00 95.12 103 GLY A CA 1
ATOM 826 C C . GLY A 1 103 ? 0.291 -1.644 6.751 1.00 95.12 103 GLY A C 1
ATOM 827 O O . GLY A 1 103 ? 1.048 -2.615 6.673 1.00 95.12 103 GLY A O 1
ATOM 828 N N . LYS A 1 104 ? -0.026 -1.073 7.909 1.00 96.88 104 LYS A N 1
ATOM 829 C CA . LYS A 1 104 ? 0.437 -1.534 9.217 1.00 96.88 104 LYS A CA 1
ATOM 830 C C . LYS A 1 104 ? -0.725 -1.547 10.206 1.00 96.88 104 LYS A C 1
ATOM 832 O O . LYS A 1 104 ? -1.502 -0.598 10.246 1.00 96.88 104 LYS A O 1
ATOM 837 N N . LEU A 1 105 ? -0.804 -2.621 10.980 1.00 97.88 105 LEU A N 1
ATOM 838 C CA . LEU A 1 105 ? -1.638 -2.756 12.168 1.00 97.88 105 LEU A CA 1
ATOM 839 C C . LEU A 1 105 ? -0.706 -2.872 13.371 1.00 97.88 105 LEU A C 1
ATOM 841 O O . LEU A 1 105 ? 0.266 -3.630 13.316 1.00 97.88 105 LEU A O 1
ATOM 845 N N . ILE A 1 106 ? -0.993 -2.119 14.424 1.00 97.56 106 ILE A N 1
ATOM 846 C CA . ILE A 1 106 ? -0.333 -2.213 15.723 1.00 97.56 106 ILE A CA 1
ATOM 847 C C . ILE A 1 106 ? -1.425 -2.231 16.785 1.00 97.56 106 ILE A C 1
ATOM 849 O O . ILE A 1 106 ? -2.316 -1.387 16.752 1.00 97.56 106 ILE A O 1
ATOM 853 N N . VAL A 1 107 ? -1.341 -3.164 17.723 1.00 97.25 107 VAL A N 1
ATOM 854 C CA . VAL A 1 107 ? -2.185 -3.197 18.916 1.00 97.25 107 VAL A CA 1
ATOM 855 C C . VAL A 1 107 ? -1.265 -3.237 20.126 1.00 97.25 107 VAL A C 1
ATOM 857 O O . VAL A 1 107 ? -0.356 -4.060 20.184 1.00 97.25 107 VAL A O 1
ATOM 860 N N . THR A 1 108 ? -1.467 -2.326 21.068 1.00 96.56 108 THR A N 1
ATOM 861 C CA . THR A 1 108 ? -0.700 -2.236 22.316 1.00 96.56 108 THR A CA 1
ATOM 862 C C . THR A 1 108 ? -1.653 -2.230 23.491 1.00 96.56 108 THR A C 1
ATOM 864 O O . THR A 1 108 ? -2.662 -1.537 23.425 1.00 96.56 108 THR A O 1
ATOM 867 N N . GLY A 1 109 ? -1.342 -2.927 24.576 1.00 95.19 109 GLY A N 1
ATOM 868 C CA . GLY A 1 109 ? -2.236 -2.965 25.729 1.00 95.19 109 GLY A CA 1
ATOM 869 C C . GLY A 1 109 ? -1.605 -3.525 26.994 1.00 95.19 109 GLY A C 1
ATOM 870 O O . GLY A 1 109 ? -0.440 -3.931 27.012 1.00 95.19 109 GLY A O 1
ATOM 871 N N . ALA A 1 110 ? -2.391 -3.505 28.069 1.00 92.12 110 ALA A N 1
ATOM 872 C CA . ALA A 1 110 ? -2.005 -4.032 29.376 1.00 92.12 110 ALA A CA 1
ATOM 873 C C . ALA A 1 110 ? -2.200 -5.556 29.484 1.00 92.12 110 ALA A C 1
ATOM 875 O O . ALA A 1 110 ? -1.438 -6.218 30.183 1.00 92.12 110 ALA A O 1
ATOM 876 N N . GLU A 1 111 ? -3.192 -6.111 28.782 1.00 94.12 111 GLU A N 1
ATOM 877 C CA . GLU A 1 111 ? -3.550 -7.535 28.811 1.00 94.12 111 GLU A CA 1
ATOM 878 C C . GLU A 1 111 ? -3.187 -8.212 27.480 1.00 94.12 111 GLU A C 1
ATOM 880 O O . GLU A 1 111 ? -3.711 -7.841 26.431 1.00 94.12 111 GLU A O 1
ATOM 885 N N . GLU A 1 112 ? -2.329 -9.236 27.517 1.00 95.06 112 GLU A N 1
ATOM 886 C CA . GLU A 1 112 ? -1.890 -9.981 26.324 1.00 95.06 112 GLU A CA 1
ATOM 887 C C . GLU A 1 112 ? -3.059 -10.573 25.527 1.00 95.06 112 GLU A C 1
ATOM 889 O O . GLU A 1 112 ? -3.113 -10.447 24.305 1.00 95.06 112 GLU A O 1
ATOM 894 N N . GLN A 1 113 ? -4.025 -11.182 26.219 1.00 95.69 113 GLN A N 1
ATOM 895 C CA . GLN A 1 113 ? -5.174 -11.807 25.569 1.00 95.69 113 GLN A CA 1
ATOM 896 C C . GLN A 1 113 ? -6.018 -10.783 24.804 1.00 95.69 113 GLN A C 1
ATOM 898 O O . GLN A 1 113 ? -6.351 -11.007 23.645 1.00 95.69 113 GLN A O 1
ATOM 903 N N . TRP A 1 114 ? -6.283 -9.626 25.413 1.00 95.69 114 TRP A N 1
ATOM 904 C CA . TRP A 1 114 ? -7.002 -8.542 24.749 1.00 95.69 114 TRP A CA 1
ATOM 905 C C . TRP A 1 114 ? -6.253 -8.038 23.507 1.00 95.69 114 TRP A C 1
ATOM 907 O O . TRP A 1 114 ? -6.869 -7.813 22.464 1.00 95.69 114 TRP A O 1
ATOM 917 N N . VAL A 1 115 ? -4.922 -7.898 23.594 1.00 96.44 115 VAL A N 1
ATOM 918 C CA . VAL A 1 115 ? -4.082 -7.484 22.457 1.00 96.44 115 VAL A CA 1
ATOM 919 C C . VAL A 1 115 ? -4.199 -8.480 21.303 1.00 96.44 115 VAL A C 1
ATOM 921 O O . VAL A 1 115 ? -4.448 -8.056 20.174 1.00 96.44 115 VAL A O 1
ATOM 924 N N . ASN A 1 116 ? -4.070 -9.778 21.583 1.00 97.06 116 ASN A N 1
ATOM 925 C CA . ASN A 1 116 ? -4.145 -10.833 20.572 1.00 97.06 116 ASN A CA 1
ATOM 926 C C . ASN A 1 116 ? -5.531 -10.901 19.921 1.00 97.06 116 ASN A C 1
ATOM 928 O O . ASN A 1 116 ? -5.628 -10.885 18.695 1.00 97.06 116 ASN A O 1
ATOM 932 N N . ASP A 1 117 ? -6.600 -10.874 20.721 1.00 96.69 117 ASP A N 1
ATOM 933 C CA . ASP A 1 117 ? -7.977 -10.947 20.221 1.00 96.69 117 ASP A CA 1
ATOM 934 C C . ASP A 1 117 ? -8.291 -9.758 19.292 1.00 96.69 117 ASP A C 1
ATOM 936 O O . ASP A 1 117 ? -8.785 -9.926 18.174 1.00 96.69 117 ASP A O 1
ATOM 940 N N . ARG A 1 118 ? -7.934 -8.533 19.707 1.00 96.19 118 ARG A N 1
ATOM 941 C CA . ARG A 1 118 ? -8.151 -7.314 18.904 1.00 96.19 118 ARG A CA 1
ATOM 942 C C . ARG A 1 118 ? -7.292 -7.287 17.648 1.00 96.19 118 ARG A C 1
ATOM 944 O O . ARG A 1 118 ? -7.744 -6.810 16.600 1.00 96.19 118 ARG A O 1
ATOM 951 N N . PHE A 1 119 ? -6.059 -7.770 17.750 1.00 97.56 119 PHE A N 1
ATOM 952 C CA . PHE A 1 119 ? -5.153 -7.884 16.620 1.00 97.56 119 PHE A CA 1
ATOM 953 C C . PHE A 1 119 ? -5.704 -8.853 15.569 1.00 97.56 119 PHE A C 1
ATOM 955 O O . PHE A 1 119 ? -5.801 -8.475 14.396 1.00 97.56 119 PHE A O 1
ATOM 962 N N . ASP A 1 120 ? -6.130 -10.046 15.982 1.00 97.50 120 ASP A N 1
ATOM 963 C CA . ASP A 1 120 ? -6.674 -11.072 15.094 1.00 97.50 120 ASP A CA 1
ATOM 964 C C . ASP A 1 120 ? -7.991 -10.627 14.450 1.00 97.50 120 ASP A C 1
ATOM 966 O O . ASP A 1 120 ? -8.144 -10.742 13.228 1.00 97.50 120 ASP A O 1
ATOM 970 N N . ASP A 1 121 ? -8.899 -10.022 15.223 1.00 96.88 121 ASP A N 1
ATOM 971 C CA . ASP A 1 121 ? -10.150 -9.448 14.718 1.00 96.88 121 ASP A CA 1
ATOM 972 C C . ASP A 1 121 ? -9.885 -8.418 13.613 1.00 96.88 121 ASP A C 1
ATOM 974 O O . ASP A 1 121 ? -10.442 -8.492 12.510 1.00 96.88 121 ASP A O 1
ATOM 978 N N . CYS A 1 122 ? -8.991 -7.458 13.872 1.00 96.62 122 CYS A N 1
ATOM 979 C CA . CYS A 1 122 ? -8.648 -6.425 12.901 1.00 96.62 122 CYS A CA 1
ATOM 980 C C . CYS A 1 122 ? -7.965 -7.025 11.665 1.00 96.62 122 CYS A C 1
ATOM 982 O O . CYS A 1 122 ? -8.337 -6.715 10.527 1.00 96.62 122 CYS A O 1
ATOM 984 N N . LEU A 1 123 ? -6.976 -7.900 11.860 1.00 96.88 123 LEU A N 1
ATOM 985 C CA . LEU A 1 123 ? -6.213 -8.507 10.773 1.00 96.88 123 LEU A CA 1
ATOM 986 C C . LEU A 1 123 ? -7.098 -9.378 9.871 1.00 96.88 123 LEU A C 1
ATOM 988 O O . LEU A 1 123 ? -6.947 -9.346 8.640 1.00 96.88 123 LEU A O 1
ATOM 992 N N . ALA A 1 124 ? -8.051 -10.110 10.448 1.00 96.88 124 ALA A N 1
ATOM 993 C CA . ALA A 1 124 ? -9.014 -10.919 9.713 1.00 96.88 124 ALA A CA 1
ATOM 994 C C . ALA A 1 124 ? -9.881 -10.059 8.779 1.00 96.88 124 ALA A C 1
ATOM 996 O O . ALA A 1 124 ? -10.089 -10.430 7.617 1.00 96.88 124 ALA A O 1
ATOM 997 N N . LEU A 1 125 ? -10.320 -8.874 9.225 1.00 96.38 125 LEU A N 1
ATOM 998 C CA . LEU A 1 125 ? -11.125 -7.956 8.407 1.00 96.38 125 LEU A CA 1
ATOM 999 C C . LEU A 1 125 ? -10.391 -7.476 7.150 1.00 96.38 125 LEU A C 1
ATOM 1001 O O . LEU A 1 125 ? -10.995 -7.413 6.070 1.00 96.38 125 LEU A O 1
ATOM 1005 N N . PHE A 1 126 ? -9.102 -7.154 7.266 1.00 96.00 126 PHE A N 1
ATOM 1006 C CA . PHE A 1 126 ? -8.296 -6.736 6.118 1.00 96.00 126 PHE A CA 1
ATOM 1007 C C . PHE A 1 126 ? -7.916 -7.912 5.219 1.00 96.00 126 PHE A C 1
ATOM 1009 O O . PHE A 1 126 ? -7.962 -7.799 3.990 1.00 96.00 126 PHE A O 1
ATOM 1016 N N . THR A 1 127 ? -7.599 -9.063 5.810 1.00 94.25 127 THR A N 1
ATOM 1017 C CA . THR A 1 127 ? -7.255 -10.281 5.065 1.00 94.25 127 THR A CA 1
ATOM 1018 C C . THR A 1 127 ? -8.433 -10.776 4.228 1.00 94.25 127 THR A C 1
ATOM 1020 O O . THR A 1 127 ? -8.247 -11.140 3.066 1.00 94.25 127 THR A O 1
ATOM 1023 N N . ALA A 1 128 ? -9.660 -10.682 4.749 1.00 94.19 128 ALA A N 1
ATOM 1024 C CA . ALA A 1 128 ? -10.881 -11.016 4.016 1.00 94.19 128 ALA A CA 1
ATOM 1025 C C . ALA A 1 128 ? -11.116 -10.135 2.771 1.00 94.19 128 ALA A C 1
ATOM 1027 O O . ALA A 1 128 ? -11.792 -10.557 1.834 1.00 94.19 128 ALA A O 1
ATOM 1028 N N . ARG A 1 129 ? -10.546 -8.921 2.729 1.00 93.75 129 ARG A N 1
ATOM 1029 C CA . ARG A 1 129 ? -10.641 -7.978 1.596 1.00 93.75 129 ARG A CA 1
ATOM 1030 C C . ARG A 1 129 ? -9.351 -7.865 0.782 1.00 93.75 129 ARG A C 1
ATOM 1032 O O . ARG A 1 129 ? -9.195 -6.934 -0.016 1.00 93.75 129 ARG A O 1
ATOM 1039 N N . LYS A 1 130 ? -8.423 -8.804 0.968 1.00 94.12 130 LYS A N 1
ATOM 1040 C CA . LYS A 1 130 ? -7.124 -8.820 0.296 1.00 94.12 130 LYS A CA 1
ATOM 1041 C C . LYS A 1 130 ? -7.268 -8.862 -1.227 1.00 94.12 130 LYS A C 1
ATOM 1043 O O . LYS A 1 130 ? -7.978 -9.686 -1.799 1.00 94.12 130 LYS A O 1
ATOM 1048 N N . LYS A 1 131 ? -6.489 -8.022 -1.904 1.00 93.88 131 LYS A N 1
ATOM 1049 C CA . LYS A 1 131 ? -6.218 -8.102 -3.342 1.00 93.88 131 LYS A CA 1
ATOM 1050 C C . LYS A 1 131 ? -4.877 -8.794 -3.540 1.00 93.88 131 LYS A C 1
ATOM 1052 O O . LYS A 1 131 ? -3.828 -8.168 -3.402 1.00 93.88 131 LYS A O 1
ATOM 1057 N N . THR A 1 132 ? -4.907 -10.091 -3.850 1.00 92.31 132 THR A N 1
ATOM 1058 C CA . THR A 1 132 ? -3.705 -10.941 -3.945 1.00 92.31 132 THR A CA 1
ATOM 1059 C C . THR A 1 132 ? -2.667 -10.383 -4.911 1.00 92.31 132 THR A C 1
ATOM 1061 O O . THR A 1 132 ? -1.501 -10.275 -4.543 1.00 92.31 132 THR A O 1
ATOM 1064 N N . PHE A 1 133 ? -3.094 -9.963 -6.105 1.00 92.06 133 PHE A N 1
ATOM 1065 C CA . PHE A 1 133 ? -2.188 -9.401 -7.105 1.00 92.06 133 PHE A CA 1
ATOM 1066 C C . PHE A 1 133 ? -1.556 -8.082 -6.643 1.00 92.06 133 PHE A C 1
ATOM 1068 O O . PHE A 1 133 ? -0.335 -7.976 -6.629 1.00 92.06 133 PHE A O 1
ATOM 1075 N N . ASN A 1 134 ? -2.357 -7.111 -6.185 1.00 92.94 134 ASN A N 1
ATOM 1076 C CA . ASN A 1 134 ? -1.831 -5.837 -5.679 1.00 92.94 134 ASN A CA 1
ATOM 1077 C C . ASN A 1 134 ? -0.893 -6.072 -4.486 1.00 92.94 134 ASN A C 1
ATOM 1079 O O . ASN A 1 134 ? 0.166 -5.467 -4.393 1.00 92.94 134 ASN A O 1
ATOM 1083 N N . THR A 1 135 ? -1.239 -7.000 -3.590 1.00 92.00 135 THR A N 1
ATOM 1084 C CA . THR A 1 135 ? -0.378 -7.343 -2.452 1.00 92.00 135 THR A CA 1
ATOM 1085 C C . THR A 1 135 ? 0.969 -7.882 -2.926 1.00 92.00 135 THR A C 1
ATOM 1087 O O . THR A 1 135 ? 1.995 -7.478 -2.392 1.00 92.00 135 THR A O 1
ATOM 1090 N N . LEU A 1 136 ? 0.976 -8.758 -3.938 1.00 92.31 136 LEU A N 1
ATOM 1091 C CA . LEU A 1 136 ? 2.200 -9.297 -4.531 1.00 92.31 136 LEU A CA 1
ATOM 1092 C C . LEU A 1 136 ? 3.034 -8.197 -5.197 1.00 92.31 136 LEU A C 1
ATOM 1094 O O . LEU A 1 136 ? 4.244 -8.147 -4.983 1.00 92.31 136 LEU A O 1
ATOM 1098 N N . LEU A 1 137 ? 2.387 -7.294 -5.937 1.00 91.75 137 LEU A N 1
ATOM 1099 C CA . LEU A 1 137 ? 3.015 -6.149 -6.602 1.00 91.75 137 LEU A CA 1
ATOM 1100 C C . LEU A 1 137 ? 3.811 -5.274 -5.624 1.00 91.75 137 LEU A C 1
ATOM 1102 O O . LEU A 1 137 ? 4.902 -4.827 -5.956 1.00 91.75 137 LEU A O 1
ATOM 1106 N N . TYR A 1 138 ? 3.286 -5.073 -4.415 1.00 91.00 138 TYR A N 1
ATOM 1107 C CA . TYR A 1 138 ? 3.912 -4.247 -3.377 1.00 91.00 138 TYR A CA 1
ATOM 1108 C C . TYR A 1 138 ? 4.750 -5.036 -2.364 1.00 91.00 138 TYR A C 1
ATOM 1110 O O . TYR A 1 138 ? 5.172 -4.495 -1.340 1.00 91.00 138 TYR A O 1
ATOM 1118 N N . THR A 1 139 ? 5.030 -6.312 -2.633 1.00 89.94 139 THR A N 1
ATOM 1119 C CA . THR A 1 139 ? 6.140 -6.987 -1.951 1.00 89.94 139 THR A CA 1
ATOM 1120 C C . THR A 1 139 ? 7.465 -6.393 -2.416 1.00 89.94 139 THR A C 1
ATOM 1122 O O . THR A 1 139 ? 7.548 -5.830 -3.503 1.00 89.94 139 THR A O 1
ATOM 1125 N N . ARG A 1 140 ? 8.530 -6.568 -1.623 1.00 87.06 140 ARG A N 1
ATOM 1126 C CA . ARG A 1 140 ? 9.882 -6.136 -2.010 1.00 87.06 140 ARG A CA 1
ATOM 1127 C C . ARG A 1 140 ? 10.270 -6.673 -3.393 1.00 87.06 140 ARG A C 1
ATOM 1129 O O . ARG A 1 140 ? 10.648 -5.900 -4.256 1.00 87.06 140 ARG A O 1
ATOM 1136 N N . LEU A 1 141 ? 10.066 -7.973 -3.620 1.00 88.69 141 LEU A N 1
ATOM 1137 C CA . LEU A 1 141 ? 10.364 -8.619 -4.901 1.00 88.69 141 LEU A CA 1
ATOM 1138 C C . LEU A 1 141 ? 9.491 -8.088 -6.046 1.00 88.69 141 LEU A C 1
ATOM 1140 O O . LEU A 1 141 ? 10.009 -7.788 -7.116 1.00 88.69 141 LEU A O 1
ATOM 1144 N N . GLY A 1 142 ? 8.178 -7.959 -5.829 1.00 88.44 142 GLY A N 1
ATOM 1145 C CA . GLY A 1 142 ? 7.267 -7.433 -6.849 1.00 88.44 142 GLY A CA 1
ATOM 1146 C C . GLY A 1 142 ? 7.616 -6.001 -7.250 1.00 88.44 142 GLY A C 1
ATOM 1147 O O . GLY A 1 142 ? 7.661 -5.680 -8.438 1.00 88.44 142 GLY A O 1
ATOM 1148 N N . PHE A 1 143 ? 7.937 -5.165 -6.264 1.00 87.06 143 PHE A N 1
ATOM 1149 C CA . PHE A 1 143 ? 8.292 -3.775 -6.494 1.00 87.06 143 PHE A CA 1
ATOM 1150 C C . PHE A 1 143 ? 9.667 -3.640 -7.157 1.00 87.06 143 PHE A C 1
ATOM 1152 O O . PHE A 1 143 ? 9.791 -2.870 -8.104 1.00 87.06 143 PHE A O 1
ATOM 1159 N N . ASP A 1 144 ? 10.662 -4.447 -6.768 1.00 88.06 144 ASP A N 1
ATOM 1160 C CA . ASP A 1 144 ? 11.992 -4.469 -7.399 1.00 88.06 144 ASP A CA 1
ATOM 1161 C C . ASP A 1 144 ? 11.914 -4.839 -8.893 1.00 88.06 144 ASP A C 1
ATOM 1163 O O . ASP A 1 144 ? 12.626 -4.269 -9.727 1.00 88.06 144 ASP A O 1
ATOM 1167 N N . VAL A 1 145 ? 11.013 -5.755 -9.264 1.00 91.62 145 VAL A N 1
ATOM 1168 C CA . VAL A 1 145 ? 10.786 -6.116 -10.672 1.00 91.62 145 VAL A CA 1
ATOM 1169 C C . VAL A 1 145 ? 10.261 -4.923 -11.474 1.00 91.62 145 VAL A C 1
ATOM 1171 O O . VAL A 1 145 ? 10.764 -4.645 -12.565 1.00 91.62 145 VAL A O 1
ATOM 1174 N N . VAL A 1 146 ? 9.280 -4.197 -10.933 1.00 90.00 146 VAL A N 1
ATOM 1175 C CA . VAL A 1 146 ? 8.661 -3.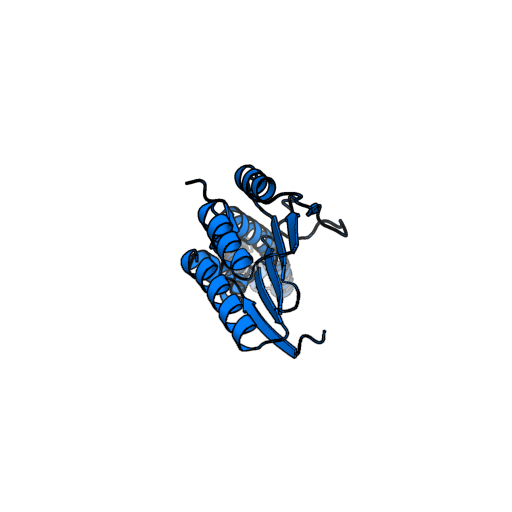034 -11.592 1.00 90.00 146 VAL A CA 1
ATOM 1176 C C . VAL A 1 146 ? 9.599 -1.831 -11.627 1.00 90.00 146 VAL A C 1
ATOM 1178 O O . VAL A 1 146 ? 9.699 -1.158 -12.651 1.00 90.00 146 VAL A O 1
ATOM 1181 N N . GLN A 1 147 ? 10.292 -1.562 -10.523 1.00 89.44 147 GLN A N 1
ATOM 1182 C CA . GLN A 1 147 ? 11.169 -0.407 -10.375 1.00 89.44 147 GLN A CA 1
ATOM 1183 C C . GLN A 1 147 ? 12.493 -0.585 -11.124 1.00 89.44 147 GLN A C 1
ATOM 1185 O O . GLN A 1 147 ? 13.038 0.404 -11.617 1.00 89.44 147 GLN A O 1
ATOM 1190 N N . THR A 1 148 ? 13.021 -1.806 -11.213 1.00 90.94 148 THR A N 1
ATOM 1191 C CA . THR A 1 148 ? 14.410 -2.020 -11.643 1.00 90.94 148 THR A CA 1
ATOM 1192 C C . THR A 1 148 ? 14.517 -2.983 -12.814 1.00 90.94 148 THR A C 1
ATOM 1194 O O . THR A 1 148 ? 15.050 -2.605 -13.856 1.00 90.94 148 THR A O 1
ATOM 1197 N N . VAL A 1 149 ? 14.000 -4.209 -12.688 1.00 93.50 149 VAL A N 1
ATOM 1198 C CA . VAL A 1 149 ? 14.240 -5.267 -13.688 1.00 93.50 149 VAL A CA 1
ATOM 1199 C C . VAL A 1 149 ? 13.627 -4.914 -15.043 1.00 93.50 149 VAL A C 1
ATOM 1201 O O . VAL A 1 149 ? 14.322 -4.961 -16.059 1.00 93.50 149 VAL A O 1
ATOM 1204 N N . ILE A 1 150 ? 12.348 -4.526 -15.070 1.00 92.81 150 ILE A N 1
ATOM 1205 C CA . ILE A 1 150 ? 11.654 -4.185 -16.318 1.00 92.81 150 ILE A CA 1
ATOM 1206 C C . ILE A 1 150 ? 12.265 -2.928 -16.966 1.00 92.81 150 ILE A C 1
ATOM 1208 O O . ILE A 1 150 ? 12.620 -3.004 -18.146 1.00 92.81 150 ILE A O 1
ATOM 1212 N N . PRO A 1 151 ? 12.450 -1.791 -16.260 1.00 95.19 151 PRO A N 1
ATOM 1213 C CA . PRO A 1 151 ? 13.045 -0.597 -16.860 1.00 95.19 151 PRO A CA 1
ATOM 1214 C C . PRO A 1 151 ? 14.465 -0.810 -17.371 1.00 95.19 151 PRO A C 1
ATOM 1216 O O . PRO A 1 151 ? 14.777 -0.406 -18.489 1.00 95.19 151 PRO A O 1
ATOM 1219 N N . LEU A 1 152 ? 15.322 -1.458 -16.578 1.00 94.62 152 LEU A N 1
ATOM 1220 C CA . LEU A 1 152 ? 16.713 -1.667 -16.959 1.00 94.62 152 LEU A CA 1
ATOM 1221 C C . LEU A 1 152 ? 16.821 -2.642 -18.132 1.00 94.62 152 LEU A C 1
ATOM 1223 O O . LEU A 1 152 ? 17.505 -2.344 -19.107 1.00 94.62 152 LEU A O 1
ATOM 1227 N N . GLY A 1 153 ? 16.110 -3.772 -18.069 1.00 94.69 153 GLY A N 1
ATOM 1228 C CA . GLY A 1 153 ? 16.122 -4.776 -19.131 1.00 94.69 153 GLY A CA 1
ATOM 1229 C C . GLY A 1 153 ? 15.558 -4.243 -20.448 1.00 94.69 153 GLY A C 1
ATOM 1230 O O . GLY A 1 153 ? 16.181 -4.408 -21.496 1.00 94.69 153 GLY A O 1
ATOM 1231 N N . SER A 1 154 ? 14.415 -3.551 -20.402 1.00 94.19 154 SER A N 1
ATOM 1232 C CA . SER A 1 154 ? 13.804 -2.969 -21.606 1.00 94.19 154 SER A CA 1
ATOM 1233 C C . SER A 1 154 ? 14.690 -1.899 -22.241 1.00 94.19 154 SER A C 1
ATOM 1235 O O . SER A 1 154 ? 14.926 -1.945 -23.449 1.00 94.19 154 SER A O 1
ATOM 1237 N N . MET A 1 155 ? 15.245 -0.979 -21.447 1.00 96.06 155 MET A N 1
ATOM 1238 C CA . MET A 1 155 ? 16.098 0.075 -21.991 1.00 96.06 155 MET A CA 1
ATOM 1239 C C . MET A 1 155 ? 17.433 -0.445 -22.500 1.00 96.06 155 MET A C 1
ATOM 1241 O O . MET A 1 155 ? 17.904 0.041 -23.524 1.00 96.06 155 MET A O 1
ATOM 1245 N N . PHE A 1 156 ? 18.011 -1.453 -21.846 1.00 93.31 156 PHE A N 1
ATOM 1246 C CA . PHE A 1 156 ? 19.222 -2.102 -22.333 1.00 93.31 156 PHE A CA 1
ATOM 1247 C C . PHE A 1 156 ? 19.008 -2.694 -23.732 1.00 93.31 156 PHE A C 1
ATOM 1249 O O . PHE A 1 156 ? 19.796 -2.425 -24.635 1.00 93.31 156 PHE A O 1
ATOM 1256 N N . ILE A 1 157 ? 17.907 -3.426 -23.941 1.00 94.44 157 ILE A N 1
ATOM 1257 C CA . ILE A 1 157 ? 17.564 -4.005 -25.249 1.00 94.44 157 ILE A CA 1
ATOM 1258 C C . ILE A 1 157 ? 17.368 -2.903 -26.297 1.00 94.44 157 ILE A C 1
ATOM 1260 O O . ILE A 1 157 ? 17.938 -2.984 -27.383 1.00 94.44 157 ILE A O 1
ATOM 1264 N N . ILE A 1 158 ? 16.599 -1.858 -25.977 1.00 94.69 158 ILE A N 1
ATOM 1265 C CA . ILE A 1 158 ? 16.315 -0.753 -26.906 1.00 94.69 158 ILE A CA 1
ATOM 1266 C C . ILE A 1 158 ? 17.604 -0.033 -27.318 1.00 94.69 158 ILE A C 1
ATOM 1268 O O . ILE A 1 158 ? 17.831 0.190 -28.507 1.00 94.69 158 ILE A O 1
ATOM 1272 N N . VAL A 1 159 ? 18.460 0.312 -26.354 1.00 93.56 159 VAL A N 1
ATOM 1273 C CA . VAL A 1 159 ? 19.715 1.024 -26.622 1.00 93.56 159 VAL A CA 1
ATOM 1274 C C . VAL A 1 159 ? 20.684 0.146 -27.408 1.00 93.56 159 VAL A C 1
ATOM 1276 O O . VAL A 1 159 ? 21.318 0.635 -28.341 1.00 93.56 159 VAL A O 1
ATOM 1279 N N . LEU A 1 160 ? 20.766 -1.148 -27.091 1.00 91.44 160 LEU A N 1
ATOM 1280 C CA . LEU A 1 160 ? 21.616 -2.086 -27.820 1.00 91.44 160 LEU A CA 1
ATOM 1281 C C . LEU A 1 160 ? 21.163 -2.236 -29.276 1.00 91.44 160 LEU A C 1
ATOM 1283 O O . LEU A 1 160 ? 21.989 -2.144 -30.182 1.00 91.44 160 LEU A O 1
ATOM 1287 N N . LEU A 1 161 ? 19.861 -2.405 -29.522 1.00 93.44 161 LEU A N 1
ATOM 1288 C CA . LEU A 1 161 ? 19.315 -2.476 -30.880 1.00 93.44 161 LEU A CA 1
ATOM 1289 C C . LEU A 1 161 ? 19.559 -1.175 -31.656 1.00 93.44 161 LEU A C 1
ATOM 1291 O O . LEU A 1 161 ? 19.968 -1.224 -32.815 1.00 93.44 161 LEU A O 1
ATOM 1295 N N . ALA A 1 162 ? 19.379 -0.018 -31.015 1.00 92.12 162 ALA A N 1
ATOM 1296 C CA . ALA A 1 162 ? 19.673 1.276 -31.623 1.00 92.12 162 ALA A CA 1
ATOM 1297 C C . ALA A 1 162 ? 21.165 1.413 -31.971 1.00 92.12 162 ALA A C 1
ATOM 1299 O O . ALA A 1 162 ? 21.502 1.805 -33.085 1.00 92.12 162 ALA A O 1
ATOM 1300 N N . ALA A 1 163 ? 22.068 1.029 -31.067 1.00 88.75 163 ALA A N 1
ATOM 1301 C CA . ALA A 1 163 ? 23.507 1.050 -31.316 1.00 88.75 163 ALA A CA 1
ATOM 1302 C C . ALA A 1 163 ? 23.892 0.142 -32.499 1.00 88.75 163 ALA A C 1
ATOM 1304 O O . ALA A 1 163 ? 24.635 0.557 -33.386 1.00 88.75 163 ALA A O 1
ATOM 1305 N N . VAL A 1 164 ? 23.332 -1.070 -32.562 1.00 88.12 164 VAL A N 1
ATOM 1306 C CA . VAL A 1 164 ? 23.552 -2.015 -33.670 1.00 88.12 164 VAL A CA 1
ATOM 1307 C C . VAL A 1 164 ? 22.961 -1.515 -34.990 1.00 88.12 164 VAL A C 1
ATOM 1309 O O . VAL A 1 164 ? 23.465 -1.877 -36.049 1.00 88.12 164 VAL A O 1
ATOM 1312 N N . TYR A 1 165 ? 21.917 -0.696 -34.972 1.00 91.88 165 TYR A N 1
ATOM 1313 C CA . TYR A 1 165 ? 21.326 -0.172 -36.200 1.00 91.88 165 TYR A CA 1
ATOM 1314 C C . TYR A 1 165 ? 22.037 1.092 -36.706 1.00 91.88 165 TYR A C 1
ATOM 1316 O O . TYR A 1 165 ? 22.288 1.223 -37.901 1.00 91.88 165 TYR A O 1
ATOM 1324 N N . PHE A 1 166 ? 22.392 2.014 -35.808 1.00 90.38 166 PHE A N 1
ATOM 1325 C CA . PHE A 1 166 ? 22.871 3.349 -36.180 1.00 90.38 166 PHE A CA 1
ATOM 1326 C C . PHE A 1 166 ? 24.391 3.492 -36.260 1.00 90.38 166 PHE A C 1
ATOM 1328 O O . PHE A 1 166 ? 24.865 4.437 -36.883 1.00 90.38 166 PHE A O 1
ATOM 1335 N N . ILE A 1 167 ? 25.167 2.602 -35.637 1.00 86.06 167 ILE A N 1
ATOM 1336 C CA . ILE A 1 167 ? 26.629 2.731 -35.594 1.00 86.06 167 ILE A CA 1
ATOM 1337 C C . ILE A 1 167 ? 27.236 1.873 -36.705 1.00 86.06 167 ILE A C 1
ATOM 1339 O O . ILE A 1 167 ? 27.124 0.650 -36.627 1.00 86.06 167 ILE A O 1
ATOM 1343 N N . PRO A 1 168 ? 27.904 2.453 -37.714 1.00 86.50 168 PRO A N 1
ATOM 1344 C CA . PRO A 1 168 ? 28.566 1.693 -38.773 1.00 86.50 168 PRO A CA 1
ATOM 1345 C C . PRO A 1 168 ? 29.575 0.681 -38.219 1.00 86.50 168 PRO A C 1
ATOM 1347 O O . PRO A 1 168 ? 30.183 0.908 -37.168 1.00 86.50 168 PRO A O 1
ATOM 1350 N N . ILE A 1 169 ? 29.754 -0.446 -38.911 1.00 84.00 169 ILE A N 1
ATOM 1351 C CA . ILE A 1 169 ? 30.633 -1.538 -38.460 1.00 84.00 169 ILE A CA 1
ATOM 1352 C C . ILE A 1 169 ? 32.068 -1.036 -38.289 1.00 84.00 169 ILE A C 1
ATOM 1354 O O . ILE A 1 169 ? 32.718 -1.388 -37.311 1.00 84.00 169 ILE A O 1
ATOM 1358 N N . GLU A 1 170 ? 32.519 -0.150 -39.171 1.00 84.88 170 GLU A N 1
ATOM 1359 C CA . GLU A 1 170 ? 33.857 0.442 -39.190 1.00 84.88 170 GLU A CA 1
ATOM 1360 C C . GLU A 1 170 ? 34.185 1.149 -37.869 1.00 84.88 170 GLU A C 1
ATOM 1362 O O . GLU A 1 170 ? 35.303 1.059 -37.365 1.00 84.88 170 GLU A O 1
ATOM 1367 N N . ILE A 1 171 ? 33.188 1.799 -37.261 1.00 80.56 171 ILE A N 1
ATOM 1368 C CA . ILE A 1 171 ? 33.346 2.487 -35.977 1.00 80.56 171 ILE A CA 1
ATOM 1369 C C . ILE A 1 171 ? 33.388 1.478 -34.819 1.00 80.56 171 ILE A C 1
ATOM 1371 O O . ILE A 1 171 ? 34.114 1.692 -33.847 1.00 80.56 171 ILE A O 1
ATOM 1375 N N . ARG A 1 172 ? 32.679 0.346 -34.926 1.00 73.44 172 ARG A N 1
ATOM 1376 C CA . ARG A 1 172 ? 32.641 -0.695 -33.879 1.00 73.44 172 ARG A CA 1
ATOM 1377 C C . ARG A 1 172 ? 33.957 -1.449 -33.719 1.00 73.44 172 ARG A C 1
ATOM 1379 O O . ARG A 1 172 ? 34.205 -1.985 -32.647 1.00 73.44 172 ARG A O 1
ATOM 1386 N N . VAL A 1 173 ? 34.778 -1.495 -34.766 1.00 81.00 173 VAL A N 1
ATOM 1387 C CA . VAL A 1 173 ? 36.113 -2.121 -34.737 1.00 81.00 173 VAL A CA 1
ATOM 1388 C C . VAL A 1 173 ? 37.223 -1.137 -34.353 1.00 81.00 173 VAL A C 1
ATOM 1390 O O . VAL A 1 173 ? 38.381 -1.532 -34.254 1.00 81.00 173 VAL A O 1
ATOM 1393 N N . SER A 1 174 ? 36.885 0.136 -34.134 1.00 86.31 174 SER A N 1
ATOM 1394 C CA . SER A 1 174 ? 37.840 1.192 -33.787 1.00 86.31 174 SER A CA 1
ATOM 1395 C C . SER A 1 174 ? 37.924 1.436 -32.275 1.00 86.31 174 SER A C 1
ATOM 1397 O O . SER A 1 174 ? 37.046 1.035 -31.510 1.00 86.31 174 SER A O 1
ATOM 1399 N N . GLU A 1 175 ? 38.940 2.185 -31.837 1.00 83.69 175 GLU A N 1
ATOM 1400 C CA . GLU A 1 175 ? 39.103 2.598 -30.432 1.00 83.69 175 GLU A CA 1
ATOM 1401 C C . GLU A 1 175 ? 37.919 3.426 -29.891 1.00 83.69 175 GLU A C 1
ATOM 1403 O O . GLU A 1 175 ? 37.686 3.468 -28.680 1.00 83.69 175 GLU A O 1
ATOM 1408 N N . TRP A 1 176 ? 37.103 4.020 -30.772 1.00 83.75 176 TRP A N 1
ATOM 1409 C CA . TRP A 1 176 ? 35.881 4.742 -30.397 1.00 83.75 176 TRP A CA 1
ATOM 1410 C C . TRP A 1 176 ? 34.801 3.850 -29.775 1.00 83.75 176 TRP A C 1
ATOM 1412 O O . TRP A 1 176 ? 33.895 4.363 -29.112 1.00 83.75 176 TRP A O 1
ATOM 1422 N N . TYR A 1 177 ? 34.899 2.525 -29.929 1.00 81.81 177 TYR A N 1
ATOM 1423 C CA . TYR A 1 177 ? 33.951 1.569 -29.359 1.00 81.81 177 TYR A CA 1
ATOM 1424 C C . TYR A 1 177 ? 33.796 1.707 -27.834 1.00 81.81 177 TYR A C 1
ATOM 1426 O O . TYR A 1 177 ? 32.687 1.581 -27.309 1.00 81.81 177 TYR A O 1
ATOM 1434 N N . TRP A 1 178 ? 34.871 2.036 -27.109 1.00 83.00 178 TRP A N 1
ATOM 1435 C CA . TRP A 1 178 ? 34.818 2.236 -25.655 1.00 83.00 178 TRP A CA 1
ATOM 1436 C C . TRP A 1 178 ? 33.985 3.457 -25.256 1.00 83.00 178 TRP A C 1
ATOM 1438 O O . TRP A 1 178 ? 33.170 3.376 -24.336 1.00 83.00 178 TRP A O 1
ATOM 1448 N N . TRP A 1 179 ? 34.124 4.565 -25.987 1.00 87.94 179 TRP A N 1
ATOM 1449 C CA . TRP A 1 179 ? 33.336 5.779 -25.763 1.00 87.94 179 TRP A CA 1
ATOM 1450 C C . TRP A 1 179 ? 31.862 5.571 -26.095 1.00 87.94 179 TRP A C 1
ATOM 1452 O O . TRP A 1 179 ? 30.989 5.995 -25.339 1.00 87.94 179 TRP A O 1
ATOM 1462 N N . ILE A 1 180 ? 31.586 4.851 -27.182 1.00 85.62 180 ILE A N 1
ATOM 1463 C CA . ILE A 1 180 ? 30.234 4.428 -27.555 1.00 85.62 180 ILE A CA 1
ATOM 1464 C C . ILE A 1 180 ? 29.622 3.569 -26.448 1.00 85.62 180 ILE A C 1
ATOM 1466 O O . ILE A 1 180 ? 28.498 3.824 -26.019 1.00 85.62 180 ILE A O 1
ATOM 1470 N N . THR A 1 181 ? 30.367 2.592 -25.937 1.00 85.62 181 THR A N 1
ATOM 1471 C CA . THR A 1 181 ? 29.908 1.721 -24.850 1.00 85.62 181 THR A CA 1
ATOM 1472 C C . THR A 1 181 ? 29.585 2.542 -23.601 1.00 85.62 181 THR A C 1
ATOM 1474 O O . THR A 1 181 ? 28.481 2.439 -23.067 1.00 85.62 181 THR A O 1
ATOM 1477 N N . GLY A 1 182 ? 30.479 3.443 -23.184 1.00 90.12 182 GLY A N 1
ATOM 1478 C CA . GLY A 1 182 ? 30.225 4.355 -22.066 1.00 90.12 182 GLY A CA 1
ATOM 1479 C C . GLY A 1 182 ? 28.970 5.214 -22.267 1.00 90.12 182 GLY A C 1
ATOM 1480 O O . GLY A 1 182 ? 28.116 5.284 -21.381 1.00 90.12 182 GLY A O 1
ATOM 1481 N N . ALA A 1 183 ? 28.803 5.800 -23.456 1.00 89.31 183 ALA A N 1
ATOM 1482 C CA . ALA A 1 183 ? 27.627 6.597 -23.795 1.00 89.31 183 ALA A CA 1
ATOM 1483 C C . ALA A 1 183 ? 26.332 5.767 -23.747 1.00 89.31 183 ALA A C 1
ATOM 1485 O O . ALA A 1 183 ? 25.345 6.196 -23.148 1.00 89.31 183 ALA A O 1
ATOM 1486 N N . THR A 1 184 ? 26.331 4.555 -24.312 1.00 91.25 184 THR A N 1
ATOM 1487 C CA . THR A 1 184 ? 25.159 3.663 -24.291 1.00 91.25 184 THR A CA 1
ATOM 1488 C C . THR A 1 184 ? 24.767 3.243 -22.875 1.00 91.25 184 THR A C 1
ATOM 1490 O O . THR A 1 184 ? 23.574 3.193 -22.573 1.00 91.25 184 THR A O 1
ATOM 1493 N N . ILE A 1 185 ? 25.730 3.026 -21.971 1.00 92.06 185 ILE A N 1
ATOM 1494 C CA . ILE A 1 185 ? 25.454 2.740 -20.555 1.00 92.06 185 ILE A CA 1
ATOM 1495 C C . ILE A 1 185 ? 24.754 3.933 -19.894 1.00 92.06 185 ILE A C 1
ATOM 1497 O O . ILE A 1 185 ? 23.703 3.757 -19.276 1.00 92.06 185 ILE A O 1
ATOM 1501 N N . ILE A 1 186 ? 25.283 5.151 -20.061 1.00 94.06 186 ILE A N 1
ATOM 1502 C CA . ILE A 1 186 ? 24.688 6.369 -19.485 1.00 94.06 186 ILE A CA 1
ATOM 1503 C C . ILE A 1 186 ? 23.256 6.566 -19.999 1.00 94.06 186 ILE A C 1
ATOM 1505 O O . ILE A 1 186 ? 22.337 6.793 -19.208 1.00 94.06 186 ILE A O 1
ATOM 1509 N N . VAL A 1 187 ? 23.046 6.430 -21.313 1.00 93.12 187 VAL A N 1
ATOM 1510 C CA . VAL A 1 187 ? 21.720 6.555 -21.938 1.00 93.12 187 VAL A CA 1
ATOM 1511 C C . VAL A 1 187 ? 20.762 5.483 -21.420 1.00 93.12 187 VAL A C 1
ATOM 1513 O O . VAL A 1 187 ? 19.614 5.800 -21.096 1.00 93.12 187 VAL A O 1
ATOM 1516 N N . THR A 1 188 ? 21.229 4.238 -21.285 1.00 94.44 188 THR A N 1
ATOM 1517 C CA . THR A 1 188 ? 20.437 3.120 -20.752 1.00 94.44 188 THR A CA 1
ATOM 1518 C C . THR A 1 188 ? 19.974 3.416 -19.332 1.00 94.44 188 THR A C 1
ATOM 1520 O O . THR A 1 188 ? 18.778 3.359 -19.057 1.00 94.44 188 THR A O 1
ATOM 1523 N N . LEU A 1 189 ? 20.894 3.794 -18.442 1.00 93.56 189 LEU A N 1
ATOM 1524 C CA . LEU A 1 189 ? 20.584 4.082 -17.041 1.00 93.56 189 LEU A CA 1
ATOM 1525 C C . LEU A 1 189 ? 19.633 5.275 -16.900 1.00 93.56 189 LEU A C 1
ATOM 1527 O O . LEU A 1 189 ? 18.654 5.208 -16.154 1.00 93.56 189 LEU A O 1
ATOM 1531 N N . ARG A 1 190 ? 19.877 6.361 -17.647 1.00 93.25 190 ARG A N 1
ATOM 1532 C CA . ARG A 1 190 ? 19.026 7.556 -17.599 1.00 93.25 190 ARG A CA 1
ATOM 1533 C C . ARG A 1 190 ? 17.613 7.263 -18.091 1.00 93.25 190 ARG A C 1
ATOM 1535 O O . ARG A 1 190 ? 16.647 7.696 -17.467 1.00 93.25 190 ARG A O 1
ATOM 1542 N N . SER A 1 191 ? 17.494 6.508 -19.177 1.00 92.38 191 SER A N 1
ATOM 1543 C CA . SER A 1 191 ? 16.197 6.120 -19.728 1.00 92.38 191 SER A CA 1
ATOM 1544 C C . SER A 1 191 ? 15.472 5.140 -18.807 1.00 92.38 191 SER A C 1
ATOM 1546 O O . SER A 1 191 ? 14.274 5.293 -18.579 1.00 92.38 191 SER A O 1
ATOM 1548 N N . ALA A 1 192 ? 16.197 4.186 -18.211 1.00 93.25 192 ALA A N 1
ATOM 1549 C CA . ALA A 1 192 ? 15.635 3.226 -17.267 1.00 93.25 192 ALA A CA 1
ATOM 1550 C C . ALA A 1 192 ? 15.033 3.940 -16.052 1.00 93.25 192 ALA A C 1
ATOM 1552 O O . ALA A 1 192 ? 13.949 3.579 -15.607 1.00 93.25 192 ALA A O 1
ATOM 1553 N N . TYR A 1 193 ? 15.662 5.011 -15.562 1.00 90.44 193 TYR A N 1
ATOM 1554 C CA . TYR A 1 193 ? 15.090 5.828 -14.490 1.00 90.44 193 TYR A CA 1
ATOM 1555 C C . TYR A 1 193 ? 13.752 6.478 -14.884 1.00 90.44 193 TYR A C 1
ATOM 1557 O O . TYR A 1 193 ? 12.794 6.461 -14.108 1.00 90.44 193 TYR A O 1
ATOM 1565 N N . SER A 1 194 ? 13.659 7.031 -16.096 1.00 91.12 194 SER A N 1
ATOM 1566 C CA . SER A 1 194 ? 12.416 7.629 -16.600 1.00 91.12 194 SER A CA 1
ATOM 1567 C C . SER A 1 194 ? 11.304 6.587 -16.753 1.00 91.12 194 SER A C 1
ATOM 1569 O O . SER A 1 194 ? 10.184 6.813 -16.292 1.00 91.12 194 SER A O 1
ATOM 1571 N N . VAL A 1 195 ? 11.623 5.423 -17.330 1.00 92.19 195 VAL A N 1
ATOM 1572 C CA . VAL A 1 195 ? 10.684 4.299 -17.482 1.00 92.19 195 VAL A CA 1
ATOM 1573 C C . VAL A 1 195 ? 10.253 3.751 -16.120 1.00 92.19 195 VAL A C 1
ATOM 1575 O O . VAL A 1 195 ? 9.076 3.463 -15.927 1.00 92.19 195 VAL A O 1
ATOM 1578 N N . SER A 1 196 ? 11.172 3.667 -15.157 1.00 92.44 196 SER A N 1
ATOM 1579 C CA . SER A 1 196 ? 10.893 3.248 -13.781 1.00 92.44 196 SER A CA 1
ATOM 1580 C C . SER A 1 196 ? 9.857 4.150 -13.111 1.00 92.44 196 SER A C 1
ATOM 1582 O O . SER A 1 196 ? 8.826 3.662 -12.652 1.00 92.44 196 SER A O 1
ATOM 1584 N N . ASN A 1 197 ? 10.058 5.474 -13.135 1.00 90.69 197 ASN A N 1
ATOM 1585 C CA . ASN A 1 197 ? 9.091 6.420 -12.568 1.00 90.69 197 ASN A CA 1
ATOM 1586 C C . ASN A 1 197 ? 7.714 6.291 -13.232 1.00 90.69 197 ASN A C 1
ATOM 1588 O O . ASN A 1 197 ? 6.696 6.282 -12.542 1.00 90.69 197 ASN A O 1
ATOM 1592 N N . TRP A 1 198 ? 7.686 6.169 -14.562 1.00 91.19 198 TRP A N 1
ATOM 1593 C CA . TRP A 1 198 ? 6.443 5.999 -15.309 1.00 91.19 198 TRP A CA 1
ATOM 1594 C C . TRP A 1 198 ? 5.713 4.704 -14.925 1.00 91.19 198 TRP A C 1
ATOM 1596 O O . TRP A 1 198 ? 4.513 4.739 -14.656 1.00 91.19 198 TRP A O 1
ATOM 1606 N N . LEU A 1 199 ? 6.431 3.578 -14.825 1.00 92.12 199 LEU A N 1
ATOM 1607 C CA . LEU A 1 199 ? 5.859 2.295 -14.411 1.00 92.12 199 LEU A CA 1
ATOM 1608 C C . LEU A 1 199 ? 5.341 2.325 -12.974 1.00 92.12 199 LEU A C 1
ATOM 1610 O O . LEU A 1 199 ? 4.261 1.801 -12.717 1.00 92.12 199 LEU A O 1
ATOM 1614 N N . ILE A 1 200 ? 6.067 2.954 -12.047 1.00 90.56 200 ILE A N 1
ATOM 1615 C CA . ILE A 1 200 ? 5.622 3.103 -10.657 1.00 90.56 200 ILE A CA 1
ATOM 1616 C C . ILE A 1 200 ? 4.302 3.877 -10.610 1.00 90.56 200 ILE A C 1
ATOM 1618 O O . ILE A 1 200 ? 3.323 3.378 -10.054 1.00 90.56 200 ILE A O 1
ATOM 1622 N N . VAL A 1 201 ? 4.240 5.052 -11.246 1.00 90.19 201 VAL A N 1
ATOM 1623 C CA . VAL A 1 201 ? 3.019 5.873 -11.311 1.00 90.19 201 VAL A CA 1
ATOM 1624 C C . VAL A 1 201 ? 1.873 5.088 -11.951 1.00 90.19 201 VAL A C 1
ATOM 1626 O O . VAL A 1 201 ? 0.764 5.056 -11.415 1.00 90.19 201 VAL A O 1
ATOM 1629 N N . TY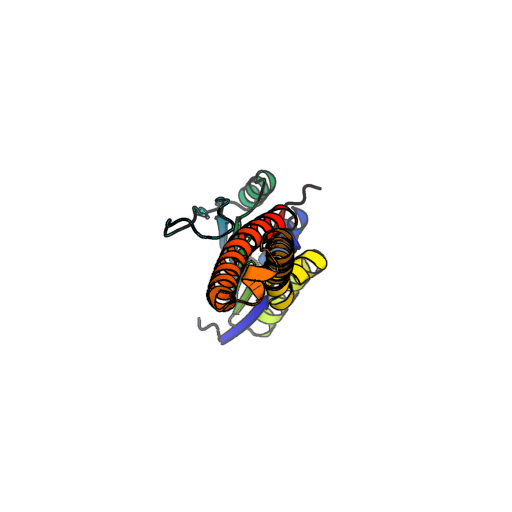R A 1 202 ? 2.141 4.385 -13.054 1.00 91.50 202 TYR A N 1
ATOM 1630 C CA . TYR A 1 202 ? 1.161 3.530 -13.718 1.00 91.50 202 TYR A CA 1
ATOM 1631 C C . TYR A 1 202 ? 0.614 2.442 -12.785 1.00 91.50 202 TYR A C 1
ATOM 1633 O O . TYR A 1 202 ? -0.602 2.297 -12.641 1.00 91.50 202 TYR A O 1
ATOM 1641 N N . CYS A 1 203 ? 1.501 1.693 -12.127 1.00 91.19 203 CYS A N 1
ATOM 1642 C CA . CYS A 1 203 ? 1.142 0.633 -11.194 1.00 91.19 203 CYS A CA 1
ATOM 1643 C C . CYS A 1 203 ? 0.301 1.168 -10.039 1.00 91.19 203 CYS A C 1
ATOM 1645 O O . CYS A 1 203 ? -0.703 0.563 -9.685 1.00 91.19 203 CYS A O 1
ATOM 1647 N N . MET A 1 204 ? 0.667 2.320 -9.491 1.00 89.31 204 MET A N 1
ATOM 1648 C CA . MET A 1 204 ? -0.029 2.935 -8.368 1.00 89.31 204 MET A CA 1
ATOM 1649 C C . MET A 1 204 ? -1.396 3.508 -8.736 1.00 89.31 204 MET A C 1
ATOM 1651 O O . MET A 1 204 ? -2.308 3.441 -7.920 1.00 89.31 204 MET A O 1
ATOM 1655 N N . ASN A 1 205 ? -1.563 4.029 -9.950 1.00 88.75 205 ASN A N 1
ATOM 1656 C CA . ASN A 1 205 ? -2.863 4.476 -10.450 1.00 88.75 205 ASN A CA 1
ATOM 1657 C C . ASN A 1 205 ? -3.788 3.304 -10.784 1.00 88.75 205 ASN A C 1
ATOM 1659 O O . ASN A 1 205 ? -4.981 3.329 -10.480 1.00 88.75 205 ASN A O 1
ATOM 1663 N N . LYS A 1 206 ? -3.246 2.261 -11.418 1.00 90.56 206 LYS A N 1
ATOM 1664 C CA . LYS A 1 206 ? -4.045 1.133 -11.906 1.00 90.56 206 LYS A CA 1
ATOM 1665 C C . LYS A 1 206 ? -4.333 0.090 -10.826 1.00 90.56 206 LYS A C 1
ATOM 1667 O O . LYS A 1 206 ? -5.419 -0.490 -10.805 1.00 90.56 206 LYS A O 1
ATOM 1672 N N . TYR A 1 207 ? -3.376 -0.140 -9.935 1.00 91.62 207 TYR A N 1
ATOM 1673 C CA . TYR A 1 207 ? -3.415 -1.166 -8.896 1.00 91.62 207 TYR A CA 1
ATOM 1674 C C . TYR A 1 207 ? -3.098 -0.580 -7.515 1.00 91.62 207 TYR A C 1
ATOM 1676 O O . TYR A 1 207 ? -2.200 -1.092 -6.855 1.00 91.62 207 TYR A O 1
ATOM 1684 N N . PRO A 1 208 ? -3.820 0.454 -7.047 1.00 91.00 208 PRO A N 1
ATOM 1685 C CA . PRO A 1 208 ? -3.524 1.089 -5.767 1.00 91.00 208 PRO A CA 1
ATOM 1686 C C . PRO A 1 208 ? -3.542 0.081 -4.608 1.00 91.00 208 PRO A C 1
ATOM 1688 O O . PRO A 1 208 ? -4.238 -0.943 -4.644 1.00 91.00 208 PRO A O 1
ATOM 1691 N N . TYR A 1 209 ? -2.764 0.387 -3.574 1.00 92.94 209 TYR A N 1
ATOM 1692 C CA . TYR A 1 209 ? -2.642 -0.412 -2.361 1.00 92.94 209 TYR A CA 1
ATOM 1693 C C . TYR A 1 209 ? -3.956 -0.453 -1.573 1.00 92.94 209 TYR A C 1
ATOM 1695 O O . TYR A 1 209 ? -4.405 -1.526 -1.168 1.00 92.94 209 TYR A O 1
ATOM 1703 N N . ILE A 1 210 ? -4.606 0.705 -1.431 1.00 92.00 210 ILE A N 1
ATOM 1704 C CA . ILE A 1 210 ? -5.983 0.829 -0.943 1.00 92.00 210 ILE A CA 1
ATOM 1705 C C . ILE A 1 210 ? -6.878 1.474 -1.992 1.00 92.00 210 ILE A C 1
ATOM 1707 O O . ILE A 1 210 ? -6.472 2.388 -2.707 1.00 92.00 210 ILE A O 1
ATOM 1711 N N . LYS A 1 211 ? -8.125 1.019 -2.082 1.00 89.56 211 LYS A N 1
ATOM 1712 C CA . LYS A 1 211 ? -9.123 1.622 -2.969 1.00 89.56 211 LYS A CA 1
ATOM 1713 C C . LYS A 1 211 ? -10.501 1.557 -2.343 1.00 89.56 211 LYS A C 1
ATOM 1715 O O . LYS A 1 211 ? -10.899 0.486 -1.885 1.00 89.56 211 LYS A O 1
ATOM 1720 N N . TRP A 1 212 ? -11.238 2.663 -2.390 1.00 89.50 212 TRP A N 1
ATOM 1721 C CA . TRP A 1 212 ? -12.653 2.637 -2.056 1.00 89.50 212 TRP A CA 1
ATOM 1722 C C . TRP A 1 212 ? -13.442 1.836 -3.101 1.00 89.50 212 TRP A C 1
ATOM 1724 O O . TRP A 1 212 ? -13.317 2.060 -4.308 1.00 89.50 212 TRP A O 1
ATOM 1734 N N . GLN A 1 213 ? -14.263 0.897 -2.644 1.00 87.12 213 GLN A N 1
ATOM 1735 C CA . GLN A 1 213 ? -15.191 0.142 -3.468 1.00 87.12 213 GLN A CA 1
ATOM 1736 C C . GLN A 1 213 ? -16.619 0.543 -3.094 1.00 87.12 213 GLN A C 1
ATOM 1738 O O . GLN A 1 213 ? -17.167 0.092 -2.091 1.00 87.12 213 GLN A O 1
ATOM 1743 N N . GLY A 1 214 ? -17.225 1.392 -3.929 1.00 66.56 214 GLY A N 1
ATOM 1744 C CA . GLY A 1 214 ? -18.659 1.654 -3.880 1.00 66.56 214 GLY A CA 1
ATOM 1745 C C . GLY A 1 214 ? -19.402 0.399 -4.325 1.00 66.56 214 GLY A C 1
ATOM 1746 O O . GLY A 1 214 ? -19.428 0.087 -5.514 1.00 66.56 214 GLY A O 1
ATOM 1747 N N . ARG A 1 215 ? -19.920 -0.359 -3.367 1.00 52.09 215 ARG A N 1
ATOM 1748 C CA . ARG A 1 215 ? -21.037 -1.274 -3.584 1.00 52.09 215 ARG A CA 1
ATOM 1749 C C . ARG A 1 215 ? -22.274 -0.646 -2.972 1.00 52.09 215 ARG A C 1
ATOM 1751 O O . ARG A 1 215 ? -22.112 -0.003 -1.909 1.00 52.09 215 ARG A O 1
#

Radius of gyration: 23.53 Å; chains: 1; bounding box: 60×32×72 Å

Sequence (215 aa):
MEYNHIEQSRIPACTLDTQLFTKLWSVFSQDGDFLWHATIGENDDLLGKQEQEERPIRTIESWEELIAVAKKMPRIDQLTLTVEVPEKGTIAIALKNFVPCSGKLIVTGAEEQWVNDRFDDCLALFTARKKTFNTLLYTRLGFDVVQTVIPLGSMFIIVLLAAVYFIPIEIRVSEWYWWITGATIIVTLRSAYSVSNWLIVYCMNKYPYIKWQGR

Secondary structure (DSSP, 8-state):
----EEEEEEPPSEEE-HHHHHHHHHHHGGGS--EEEEEEE----TT--S--SS--EEEE--HHHHHHHHHH-S--SEEEEEEEETTTEEEEEEEE-SSSPEEEEEEEES-HHHHHHHHHHHHHHHHTTB-HHHHHHTSHHHHHIIIIIHHHHHHHHHHHHHHHHHS-HHHHTSTTHHHHHHHHHHHHHHHHHHHHHHHHHHHHHHS-SEEE---

Organism: NCBI:txid307249

pLDDT: mean 89.54, std 8.9, range [50.06, 97.88]